Protein AF-A0A4S8HC43-F1 (afdb_monomer)

Structure (mmCIF, N/CA/C/O backbone):
data_AF-A0A4S8HC43-F1
#
_entry.id   AF-A0A4S8HC43-F1
#
loop_
_atom_site.group_PDB
_atom_site.id
_atom_site.type_symbol
_atom_site.label_atom_id
_atom_site.label_alt_id
_atom_site.label_comp_id
_atom_site.label_asym_id
_atom_site.label_entity_id
_atom_site.label_seq_id
_atom_site.pdbx_PDB_ins_code
_atom_site.Cartn_x
_atom_site.Cartn_y
_atom_site.Cartn_z
_atom_site.occupancy
_atom_site.B_iso_or_equiv
_atom_site.auth_seq_id
_atom_site.auth_comp_id
_atom_site.auth_asym_id
_atom_site.auth_atom_id
_atom_site.pdbx_PDB_model_num
ATOM 1 N N . MET A 1 1 ? -8.502 -4.931 -5.809 1.00 50.06 1 MET A N 1
ATOM 2 C CA . MET A 1 1 ? -7.492 -5.707 -6.563 1.00 50.06 1 MET A CA 1
ATOM 3 C C . MET A 1 1 ? -6.288 -4.807 -6.796 1.00 50.06 1 MET A C 1
ATOM 5 O O . MET A 1 1 ? -6.470 -3.595 -6.820 1.00 50.06 1 MET A O 1
ATOM 9 N N . ILE A 1 2 ? -5.084 -5.366 -6.878 1.00 66.44 2 ILE A N 1
ATOM 10 C CA . ILE A 1 2 ? -3.825 -4.612 -6.932 1.00 66.44 2 ILE A CA 1
ATOM 11 C C . ILE A 1 2 ? -3.174 -4.852 -8.289 1.00 66.44 2 ILE A C 1
ATOM 13 O O . ILE A 1 2 ? -3.135 -5.989 -8.767 1.00 66.44 2 ILE A O 1
ATOM 17 N N . ALA A 1 3 ? -2.712 -3.781 -8.928 1.00 79.75 3 ALA A N 1
ATOM 18 C CA . ALA A 1 3 ? -2.091 -3.859 -10.240 1.00 79.75 3 ALA A CA 1
ATOM 19 C C . ALA A 1 3 ? -0.681 -4.447 -10.106 1.00 79.75 3 ALA A C 1
ATOM 21 O O . ALA A 1 3 ? 0.130 -3.936 -9.339 1.00 79.75 3 ALA A O 1
ATOM 22 N N . LYS A 1 4 ? -0.396 -5.533 -10.832 1.00 88.00 4 LYS A N 1
ATOM 23 C CA . LYS A 1 4 ? 0.910 -6.205 -10.817 1.00 88.00 4 LYS A CA 1
ATOM 24 C C . LYS A 1 4 ? 1.702 -5.867 -12.067 1.00 88.00 4 LYS A C 1
ATOM 26 O O . LYS A 1 4 ? 1.165 -5.868 -13.174 1.00 88.00 4 LYS A O 1
ATOM 31 N N . PHE A 1 5 ? 2.989 -5.634 -11.869 1.00 91.31 5 PHE A N 1
ATOM 32 C CA . PHE A 1 5 ? 3.931 -5.172 -12.872 1.00 91.31 5 PHE A CA 1
ATOM 33 C C . PHE A 1 5 ? 5.218 -5.985 -12.773 1.00 91.31 5 PHE A C 1
ATOM 35 O O . PHE A 1 5 ? 5.829 -6.051 -11.712 1.00 91.31 5 PHE A O 1
ATOM 42 N N . GLN A 1 6 ? 5.645 -6.604 -13.869 1.00 95.00 6 GLN A N 1
ATOM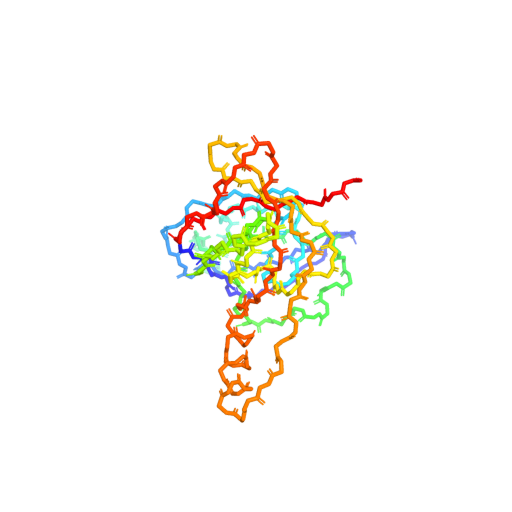 43 C CA . GLN A 1 6 ? 6.930 -7.293 -13.951 1.00 95.00 6 GLN A CA 1
ATOM 44 C C . GLN A 1 6 ? 7.974 -6.368 -14.565 1.00 95.00 6 GLN A C 1
ATOM 46 O O . GLN A 1 6 ? 7.768 -5.870 -15.666 1.00 95.00 6 GLN A O 1
ATOM 51 N N . VAL A 1 7 ? 9.101 -6.153 -13.891 1.00 95.38 7 VAL A N 1
ATOM 52 C CA . VAL A 1 7 ? 10.204 -5.333 -14.411 1.00 95.38 7 VAL A CA 1
ATOM 53 C C . VAL A 1 7 ? 10.825 -6.008 -15.634 1.00 95.38 7 VAL A C 1
ATOM 55 O O . VAL A 1 7 ? 11.338 -7.118 -15.526 1.00 95.38 7 VAL A O 1
ATOM 58 N N . GLU A 1 8 ? 10.830 -5.329 -16.780 1.00 93.94 8 GLU A N 1
ATOM 59 C CA . GLU A 1 8 ? 11.565 -5.772 -17.972 1.00 93.94 8 GLU A CA 1
ATOM 60 C C . GLU A 1 8 ? 12.942 -5.110 -18.047 1.00 93.94 8 GLU A C 1
ATOM 62 O O . GLU A 1 8 ? 13.934 -5.783 -18.319 1.00 93.94 8 GLU A O 1
ATOM 67 N N . PHE A 1 9 ? 13.031 -3.805 -17.773 1.00 91.56 9 PHE A N 1
ATOM 68 C CA . PHE A 1 9 ? 14.313 -3.106 -17.741 1.00 91.56 9 PHE A CA 1
ATOM 69 C C . PHE A 1 9 ? 14.255 -1.789 -16.964 1.00 91.56 9 PHE A C 1
ATOM 71 O O . PHE A 1 9 ? 13.189 -1.234 -16.703 1.00 91.56 9 PHE A O 1
ATOM 78 N N . VAL A 1 10 ? 15.436 -1.278 -16.618 1.00 93.31 10 VAL A N 1
ATOM 79 C CA . VAL A 1 10 ? 15.624 0.030 -15.986 1.00 93.31 10 VAL A CA 1
ATOM 80 C C . VAL A 1 10 ? 16.480 0.886 -16.913 1.00 93.31 10 VAL A C 1
ATOM 82 O O . VAL A 1 10 ? 17.517 0.442 -17.401 1.00 93.31 10 VAL A O 1
ATOM 85 N N . HIS A 1 11 ? 16.047 2.115 -17.168 1.00 92.62 11 HIS A N 1
ATOM 86 C CA . HIS A 1 11 ? 16.759 3.093 -17.980 1.00 92.62 11 HIS A CA 1
ATOM 87 C C . HIS A 1 11 ? 17.000 4.362 -17.167 1.00 92.62 11 HIS A C 1
ATOM 89 O O . HIS A 1 11 ? 16.191 4.739 -16.329 1.00 92.62 11 HIS A O 1
ATOM 95 N N . THR A 1 12 ? 18.124 5.038 -17.389 1.00 92.31 12 THR A N 1
ATOM 96 C CA . THR A 1 12 ? 18.420 6.315 -16.729 1.00 92.31 12 THR A CA 1
ATOM 97 C C . THR A 1 12 ? 18.608 7.387 -17.787 1.00 92.31 12 THR A C 1
ATOM 99 O O . THR A 1 12 ? 19.515 7.296 -18.612 1.00 92.31 12 THR A O 1
ATOM 102 N N . THR A 1 13 ? 17.782 8.429 -17.743 1.00 87.88 13 THR A N 1
ATOM 103 C CA . THR A 1 13 ? 17.917 9.601 -18.609 1.00 87.88 13 THR A CA 1
ATOM 104 C C . THR A 1 13 ? 18.326 10.803 -17.768 1.00 87.88 13 THR A C 1
ATOM 106 O O . THR A 1 13 ? 17.532 11.354 -17.008 1.00 87.88 13 THR A O 1
ATOM 109 N N . LYS A 1 14 ? 19.573 11.264 -17.929 1.00 86.12 14 LYS A N 1
ATOM 110 C CA . LYS A 1 14 ? 20.151 12.396 -17.180 1.00 86.12 14 LYS A CA 1
ATOM 111 C C . LYS A 1 14 ? 20.052 12.204 -15.657 1.00 86.12 14 LYS A C 1
ATOM 113 O O . LYS A 1 14 ? 20.930 11.591 -15.066 1.00 86.12 14 LYS A O 1
ATOM 118 N N . LYS A 1 15 ? 19.010 12.768 -15.039 1.00 87.81 15 LYS A N 1
ATOM 119 C CA . LYS A 1 15 ? 18.754 12.770 -13.591 1.00 87.81 15 LYS A CA 1
ATOM 120 C C . LYS A 1 15 ? 17.519 11.952 -13.204 1.00 87.81 15 LYS A C 1
ATOM 122 O O . LYS A 1 15 ? 17.120 11.988 -12.048 1.00 87.81 15 LYS A O 1
ATOM 127 N N . GLU A 1 16 ? 16.889 11.268 -14.153 1.00 90.62 16 GLU A N 1
ATOM 128 C CA . GLU A 1 16 ? 15.693 10.467 -13.907 1.00 90.62 16 GLU A CA 1
ATOM 129 C C . GLU A 1 16 ? 15.973 8.992 -14.158 1.00 90.62 16 GLU A C 1
ATOM 131 O O . GLU A 1 16 ? 16.683 8.633 -15.100 1.00 90.62 16 GLU A O 1
ATOM 136 N N . VAL A 1 17 ? 15.393 8.147 -13.310 1.00 94.56 17 VAL A N 1
ATOM 137 C CA . VAL A 1 17 ? 15.400 6.696 -13.469 1.00 94.56 17 VAL A CA 1
ATOM 138 C C . VAL A 1 17 ? 13.997 6.262 -13.863 1.00 94.56 17 VAL A C 1
ATOM 140 O O . VAL A 1 17 ? 13.025 6.565 -13.167 1.00 94.56 17 VAL A O 1
ATOM 143 N N . HIS A 1 18 ? 13.908 5.547 -14.977 1.00 94.38 18 HIS A N 1
ATOM 144 C CA . HIS A 1 18 ? 12.684 4.990 -15.528 1.00 94.38 18 HIS A CA 1
ATOM 145 C C . HIS A 1 18 ? 12.709 3.469 -15.414 1.00 94.38 18 HIS A C 1
ATOM 147 O O . HIS A 1 18 ? 13.676 2.819 -15.810 1.00 94.38 18 HIS A O 1
ATOM 153 N N . VAL A 1 19 ? 11.635 2.897 -14.888 1.00 94.69 19 VAL A N 1
ATOM 154 C CA . VAL A 1 19 ? 11.446 1.456 -14.738 1.00 94.69 19 VAL A CA 1
ATOM 155 C C . VAL A 1 19 ? 10.360 1.036 -15.708 1.00 94.69 19 VAL A C 1
ATOM 157 O O . VAL A 1 19 ? 9.225 1.507 -15.630 1.00 94.69 19 VAL A O 1
ATOM 160 N N . PHE A 1 20 ? 10.718 0.168 -16.641 1.00 93.38 20 PHE A N 1
ATOM 161 C CA . PHE A 1 20 ? 9.801 -0.353 -17.635 1.00 93.38 20 PHE A CA 1
ATOM 162 C C . PHE A 1 20 ? 9.270 -1.688 -17.160 1.00 93.38 20 PHE A C 1
ATOM 164 O O . PHE A 1 20 ? 10.036 -2.609 -16.859 1.00 93.38 20 PHE A O 1
ATOM 171 N N . CYS A 1 21 ? 7.950 -1.781 -17.092 1.00 93.00 21 CYS A N 1
ATOM 172 C CA . CYS A 1 21 ? 7.280 -2.934 -16.541 1.00 93.00 21 CYS A CA 1
ATOM 173 C C . CYS A 1 21 ? 6.190 -3.448 -17.461 1.00 93.00 21 CYS A C 1
ATOM 175 O O . CYS A 1 21 ? 5.323 -2.695 -17.905 1.00 93.00 21 CYS A O 1
ATOM 177 N N . LYS A 1 22 ? 6.175 -4.761 -17.653 1.00 91.56 22 LYS A N 1
ATOM 178 C CA . LYS A 1 22 ? 5.050 -5.468 -18.237 1.00 91.56 22 LYS A CA 1
ATOM 179 C C . LYS A 1 22 ? 3.901 -5.535 -17.241 1.00 91.56 22 LYS A C 1
ATOM 181 O O . LYS A 1 22 ? 4.060 -6.012 -16.119 1.00 91.56 22 LYS A O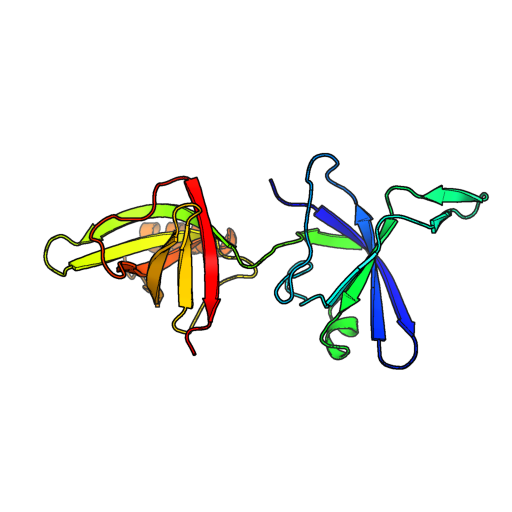 1
ATOM 186 N N . TYR A 1 23 ? 2.739 -5.073 -17.659 1.00 87.00 23 TYR A N 1
ATOM 187 C CA . TYR A 1 23 ? 1.500 -5.141 -16.911 1.00 87.00 23 TYR A CA 1
ATOM 188 C C . TYR A 1 23 ? 0.962 -6.577 -16.904 1.00 87.00 23 TYR A C 1
ATOM 190 O O . TYR A 1 23 ? 0.853 -7.204 -17.957 1.00 87.00 23 TYR A O 1
ATOM 198 N N . LEU A 1 24 ? 0.657 -7.112 -15.717 1.00 87.31 24 LEU A N 1
ATOM 199 C CA . LEU A 1 24 ? 0.227 -8.507 -15.542 1.00 87.31 24 LEU A CA 1
ATOM 200 C C . LEU A 1 24 ? -1.262 -8.668 -15.195 1.00 87.31 24 LEU A C 1
ATOM 202 O O . LEU A 1 24 ? -1.813 -9.740 -15.425 1.00 87.31 24 LEU A O 1
ATOM 206 N N . THR A 1 25 ? -1.915 -7.646 -14.636 1.00 76.94 25 THR A N 1
ATOM 207 C CA . THR A 1 25 ? -3.316 -7.729 -14.176 1.00 76.94 25 THR A CA 1
ATOM 208 C C . THR A 1 25 ? -4.181 -6.793 -15.007 1.00 76.94 25 THR A C 1
ATOM 210 O O . THR A 1 25 ? -4.013 -5.606 -14.850 1.00 76.94 25 THR A O 1
ATOM 213 N N . THR A 1 26 ? -5.115 -7.255 -15.838 1.00 57.88 26 THR A N 1
ATOM 214 C CA . THR A 1 26 ? -5.767 -6.417 -16.873 1.00 57.88 26 THR A CA 1
ATOM 215 C C . THR A 1 26 ? -6.887 -5.469 -16.413 1.00 57.88 26 THR A C 1
ATOM 217 O O . THR A 1 26 ? -7.226 -4.559 -17.162 1.00 57.88 26 THR A O 1
ATOM 220 N N . ASP A 1 27 ? -7.437 -5.622 -15.202 1.00 52.50 27 ASP A N 1
ATOM 221 C CA . ASP A 1 27 ? -8.745 -5.031 -14.844 1.00 52.50 27 ASP A CA 1
ATOM 222 C C . ASP A 1 27 ? -8.707 -4.006 -13.696 1.00 52.50 27 ASP A C 1
ATOM 224 O O . ASP A 1 27 ? -9.516 -4.062 -12.765 1.00 52.50 27 ASP A O 1
ATOM 228 N N . ILE A 1 28 ? -7.756 -3.065 -13.700 1.00 56.28 28 ILE A N 1
ATOM 229 C CA . ILE A 1 28 ? -7.702 -2.026 -12.655 1.00 56.28 28 ILE A CA 1
ATOM 230 C C . ILE A 1 28 ? -7.360 -0.662 -13.252 1.00 56.28 28 ILE A C 1
ATOM 232 O O . ILE A 1 28 ? -6.240 -0.440 -13.704 1.00 56.28 28 ILE A O 1
ATOM 236 N N . ASN A 1 29 ? -8.296 0.286 -13.153 1.00 56.16 29 ASN A N 1
ATOM 237 C CA . ASN A 1 29 ? -7.997 1.706 -13.329 1.00 56.16 29 ASN A CA 1
ATOM 238 C C . ASN A 1 29 ? -7.149 2.181 -12.142 1.00 56.16 29 ASN A C 1
ATOM 240 O O . ASN A 1 29 ? -7.634 2.219 -11.011 1.00 56.16 29 ASN A O 1
ATOM 244 N N . TYR A 1 30 ? -5.890 2.532 -12.392 1.00 64.94 30 TYR A N 1
ATOM 245 C CA . TYR A 1 30 ? -4.999 3.127 -11.398 1.00 64.94 30 TYR A CA 1
ATOM 246 C C . TYR A 1 30 ? -4.748 4.604 -11.714 1.00 64.94 30 TYR A C 1
ATOM 248 O O . TYR A 1 30 ? -4.627 5.008 -12.871 1.00 64.94 30 TYR A O 1
ATOM 256 N N . HIS A 1 31 ? -4.654 5.410 -10.662 1.00 66.56 31 HIS A N 1
ATOM 257 C CA . HIS A 1 31 ? -4.236 6.803 -10.726 1.00 66.56 31 HIS A CA 1
ATOM 258 C C . HIS A 1 31 ? -2.945 6.936 -9.919 1.00 66.56 31 HIS A C 1
ATOM 260 O O . HIS A 1 31 ? -2.889 6.454 -8.792 1.00 66.56 31 HIS A O 1
ATOM 266 N N . ILE A 1 32 ? -1.908 7.543 -10.504 1.00 73.56 32 ILE A N 1
ATOM 267 C CA . ILE A 1 32 ? -0.682 7.861 -9.766 1.00 73.56 32 ILE A CA 1
ATOM 268 C C . ILE A 1 32 ? -0.909 9.170 -9.025 1.00 73.56 32 ILE A C 1
ATOM 270 O O . ILE A 1 32 ? -1.176 10.196 -9.651 1.00 73.56 32 ILE A O 1
ATOM 274 N N . SER A 1 33 ? -0.792 9.121 -7.705 1.00 72.06 33 SER A N 1
ATOM 275 C CA . SER A 1 33 ? -0.733 10.297 -6.851 1.00 72.06 33 SER A CA 1
ATOM 276 C C . SER A 1 33 ? 0.723 10.658 -6.557 1.00 72.06 33 SER A C 1
ATOM 278 O O . SER A 1 33 ? 1.659 9.940 -6.921 1.00 72.06 33 SER A O 1
ATOM 280 N N . GLU A 1 34 ? 0.929 11.770 -5.854 1.00 72.12 34 GLU A N 1
ATOM 281 C CA . GLU A 1 34 ? 2.253 12.091 -5.338 1.00 72.12 34 GLU A CA 1
ATOM 282 C C . GLU A 1 34 ? 2.799 11.005 -4.410 1.00 72.12 34 GLU A C 1
ATOM 284 O O . GLU A 1 34 ? 4.000 10.966 -4.238 1.00 72.12 34 GLU A O 1
ATOM 289 N N . ASN A 1 35 ? 2.004 10.084 -3.873 1.00 73.50 35 ASN A N 1
ATOM 290 C CA . ASN A 1 35 ? 2.467 9.073 -2.926 1.00 73.50 35 ASN A CA 1
ATOM 291 C C . ASN A 1 35 ? 2.242 7.639 -3.422 1.00 73.50 35 ASN A C 1
ATOM 293 O O . ASN A 1 35 ? 2.040 6.718 -2.641 1.00 73.50 35 ASN A O 1
ATOM 297 N N . SER A 1 36 ? 2.275 7.421 -4.734 1.00 82.06 36 SER A N 1
ATOM 298 C CA . SER A 1 36 ? 2.218 6.061 -5.270 1.00 82.06 36 SER A CA 1
ATOM 299 C C . SER A 1 36 ? 3.577 5.359 -5.229 1.00 82.06 36 SER A C 1
ATOM 301 O O . SER A 1 36 ? 4.638 5.988 -5.326 1.00 82.06 36 SER A O 1
ATOM 303 N N . TYR A 1 37 ? 3.535 4.028 -5.147 1.00 85.75 37 TYR A N 1
ATOM 304 C CA . TYR A 1 37 ? 4.709 3.164 -5.039 1.00 85.75 37 TYR A CA 1
ATOM 305 C C . TYR A 1 37 ? 4.622 1.978 -5.998 1.00 85.75 37 TYR A C 1
ATOM 307 O O . TYR A 1 37 ? 3.606 1.288 -6.049 1.00 85.75 37 TYR A O 1
ATOM 315 N N . LEU A 1 38 ? 5.713 1.695 -6.710 1.00 88.38 38 LEU A N 1
ATOM 316 C CA . LEU A 1 38 ? 5.924 0.431 -7.410 1.00 88.38 38 LEU A CA 1
ATOM 317 C C . LEU A 1 38 ? 6.646 -0.525 -6.452 1.00 88.38 38 LEU A C 1
ATOM 319 O O . LEU A 1 38 ? 7.859 -0.444 -6.277 1.00 88.38 38 LEU A O 1
ATOM 323 N N . GLY A 1 39 ? 5.905 -1.411 -5.795 1.00 85.56 39 GLY A N 1
ATOM 324 C CA . GLY A 1 39 ? 6.415 -2.204 -4.681 1.00 85.56 39 GLY A CA 1
ATOM 325 C C . GLY A 1 39 ? 6.725 -1.294 -3.497 1.00 85.56 39 GLY A C 1
ATOM 326 O O . GLY A 1 39 ? 5.830 -0.661 -2.949 1.00 85.56 39 GLY A O 1
ATOM 327 N N . GLU A 1 40 ? 7.997 -1.215 -3.123 1.00 82.12 40 GLU A N 1
ATOM 328 C CA . GLU A 1 40 ? 8.499 -0.289 -2.101 1.00 82.12 40 GLU A CA 1
ATOM 329 C C . GLU A 1 40 ? 9.058 1.017 -2.691 1.00 82.12 40 GLU A C 1
ATOM 331 O O . GLU A 1 40 ? 9.425 1.927 -1.949 1.00 82.12 40 GLU A O 1
ATOM 336 N N . PHE A 1 41 ? 9.129 1.133 -4.023 1.00 88.62 41 PHE A N 1
ATOM 337 C CA . PHE A 1 41 ? 9.816 2.237 -4.688 1.00 88.62 41 PHE A CA 1
ATOM 338 C C . PHE A 1 41 ? 8.854 3.394 -4.971 1.00 88.62 41 PHE A C 1
ATOM 340 O O . PHE A 1 41 ? 7.916 3.221 -5.754 1.00 88.62 41 PHE A O 1
ATOM 347 N N . PRO A 1 42 ? 9.067 4.585 -4.387 1.00 87.31 42 PRO A N 1
ATOM 348 C CA . PRO A 1 42 ? 8.198 5.729 -4.626 1.00 87.31 42 PRO A CA 1
ATOM 349 C C . PRO A 1 42 ? 8.304 6.193 -6.081 1.00 87.31 42 PRO A C 1
ATOM 351 O O . PRO A 1 42 ? 9.404 6.435 -6.592 1.00 87.31 42 PRO A O 1
ATOM 354 N N . VAL A 1 43 ? 7.159 6.380 -6.737 1.00 89.75 43 VAL A N 1
ATOM 355 C CA . VAL A 1 43 ? 7.082 6.815 -8.138 1.00 89.75 43 VAL A CA 1
ATOM 356 C C . VAL A 1 43 ? 6.544 8.240 -8.253 1.00 89.75 43 VAL A C 1
ATOM 358 O O . VAL A 1 43 ? 5.767 8.708 -7.426 1.00 89.75 43 VAL A O 1
ATOM 361 N N . ARG A 1 44 ? 7.013 8.968 -9.268 1.00 88.56 44 ARG A N 1
ATOM 362 C CA . ARG A 1 44 ? 6.601 10.348 -9.561 1.00 88.56 44 ARG A CA 1
ATOM 363 C C . ARG A 1 44 ? 5.418 10.390 -10.520 1.00 88.56 44 ARG A C 1
ATOM 365 O O . ARG A 1 44 ? 4.511 11.192 -10.348 1.00 88.56 44 ARG A O 1
ATOM 372 N N . TRP A 1 45 ? 5.472 9.570 -11.560 1.00 87.88 45 TRP A N 1
ATOM 373 C CA . TRP A 1 45 ? 4.440 9.461 -12.580 1.00 87.88 45 TRP A CA 1
ATOM 374 C C . TRP A 1 45 ? 4.581 8.125 -13.307 1.00 87.88 45 TRP A C 1
ATOM 376 O O . TRP A 1 45 ? 5.601 7.435 -13.205 1.00 87.88 45 TRP A O 1
ATOM 386 N N . LEU A 1 46 ? 3.544 7.787 -14.063 1.00 87.25 46 LEU A N 1
ATOM 387 C CA . LEU A 1 46 ? 3.483 6.624 -14.930 1.00 87.25 46 LEU A CA 1
ATOM 388 C C . LEU A 1 46 ? 3.077 7.069 -16.329 1.00 87.25 46 LEU A C 1
ATOM 390 O O . LEU A 1 46 ? 2.115 7.822 -16.487 1.00 87.25 46 LEU A O 1
ATOM 394 N N . HIS A 1 47 ? 3.771 6.558 -17.338 1.00 85.69 47 HIS A N 1
ATOM 395 C CA . HIS A 1 47 ? 3.318 6.641 -18.714 1.00 85.69 47 HIS A CA 1
ATOM 396 C C . HIS A 1 47 ? 2.607 5.346 -19.117 1.00 85.69 47 HIS A C 1
ATOM 398 O O . HIS A 1 47 ? 3.147 4.255 -18.895 1.00 85.69 47 HIS A O 1
ATOM 404 N N . PRO A 1 48 ? 1.397 5.458 -19.701 1.00 76.94 48 PRO A N 1
ATOM 405 C CA . PRO A 1 48 ? 0.649 4.299 -20.151 1.00 76.94 48 PRO A CA 1
ATOM 406 C C . PRO A 1 48 ? 1.399 3.570 -21.271 1.00 76.94 48 PRO A C 1
ATOM 408 O O . PRO A 1 48 ? 2.263 4.167 -21.923 1.00 76.94 48 PRO A O 1
ATOM 411 N N . PRO A 1 49 ? 1.038 2.305 -21.534 1.00 72.75 49 PRO A N 1
ATOM 412 C CA . PRO A 1 49 ? 1.787 1.470 -22.448 1.00 72.75 49 PRO A CA 1
ATOM 413 C C . PRO A 1 49 ? 1.925 2.020 -23.858 1.00 72.75 49 PRO A C 1
ATOM 415 O O . PRO A 1 49 ? 0.929 2.186 -24.566 1.00 72.75 49 PRO A O 1
ATOM 418 N N . ARG A 1 50 ? 3.168 2.303 -24.262 1.00 69.31 50 ARG A N 1
ATOM 419 C CA . ARG A 1 50 ? 3.532 2.747 -25.614 1.00 69.31 50 ARG A CA 1
ATOM 420 C C . ARG A 1 50 ? 4.970 2.346 -25.930 1.00 69.31 50 ARG A C 1
ATOM 422 O O . ARG A 1 50 ? 5.894 3.135 -25.758 1.00 69.31 50 ARG A O 1
ATOM 429 N N . ALA A 1 51 ? 5.153 1.124 -26.405 1.00 80.31 51 ALA A N 1
ATOM 430 C CA . ALA A 1 51 ? 6.419 0.663 -26.964 1.00 80.31 51 ALA A CA 1
ATOM 431 C C . ALA A 1 51 ? 6.167 -0.259 -28.160 1.00 80.31 51 ALA A C 1
ATOM 433 O O . ALA A 1 51 ? 5.025 -0.634 -28.425 1.00 80.31 51 ALA A O 1
ATOM 434 N N . THR A 1 52 ? 7.225 -0.624 -28.875 1.00 85.25 52 THR A N 1
ATOM 435 C CA . THR A 1 52 ? 7.198 -1.689 -29.882 1.00 85.25 52 THR A CA 1
ATOM 436 C C . THR A 1 52 ? 8.109 -2.829 -29.449 1.00 85.25 52 THR A C 1
ATOM 438 O O . THR A 1 52 ? 9.115 -2.596 -28.777 1.00 85.25 52 THR A O 1
ATOM 441 N N . ASP A 1 53 ? 7.768 -4.063 -29.811 1.00 84.44 53 ASP A N 1
ATOM 442 C CA . ASP A 1 53 ? 8.684 -5.193 -29.682 1.00 84.44 53 ASP A CA 1
ATOM 443 C C . ASP A 1 53 ? 9.764 -5.172 -30.781 1.00 84.44 53 ASP A C 1
ATOM 445 O O . ASP A 1 53 ? 9.834 -4.262 -31.612 1.00 84.44 53 ASP A O 1
ATOM 449 N N . LYS A 1 54 ? 10.633 -6.186 -30.766 1.00 84.75 54 LYS A N 1
ATOM 450 C CA . LYS A 1 54 ? 11.722 -6.363 -31.739 1.00 84.75 54 LYS A CA 1
ATOM 451 C C . LYS A 1 54 ? 11.241 -6.549 -33.187 1.00 84.75 54 LYS A C 1
ATOM 453 O O . LYS A 1 54 ? 12.024 -6.328 -34.103 1.00 84.75 54 LYS A O 1
ATOM 458 N N . ASP A 1 55 ? 9.987 -6.951 -33.372 1.00 91.56 55 ASP A N 1
ATOM 459 C CA . ASP A 1 55 ? 9.363 -7.224 -34.667 1.00 91.56 55 ASP A CA 1
ATOM 460 C C . ASP A 1 55 ? 8.497 -6.030 -35.131 1.00 91.56 55 ASP A C 1
ATOM 462 O O . ASP A 1 55 ? 7.897 -6.064 -36.203 1.00 91.56 55 ASP A O 1
ATOM 466 N N . GLY A 1 56 ? 8.457 -4.945 -34.343 1.00 86.81 56 GLY A N 1
ATOM 467 C CA . GLY A 1 56 ? 7.712 -3.721 -34.635 1.00 86.81 56 GLY A CA 1
ATOM 468 C C . GLY A 1 56 ? 6.254 -3.736 -34.170 1.00 86.81 56 GLY A C 1
ATOM 469 O O . GLY A 1 56 ? 5.534 -2.769 -34.425 1.00 86.81 56 GLY A O 1
ATOM 470 N N . ASN A 1 57 ? 5.799 -4.780 -33.469 1.00 89.50 57 ASN A N 1
ATOM 471 C CA . ASN A 1 57 ? 4.428 -4.838 -32.963 1.00 89.50 57 ASN A CA 1
ATOM 472 C C . ASN A 1 57 ? 4.266 -3.956 -31.727 1.00 89.50 57 ASN A C 1
ATOM 474 O O . ASN A 1 57 ? 5.147 -3.888 -30.871 1.00 89.50 57 ASN A O 1
ATOM 478 N N . LEU A 1 58 ? 3.106 -3.314 -31.598 1.00 86.12 58 LEU A N 1
ATOM 479 C CA . LEU A 1 58 ? 2.795 -2.461 -30.455 1.00 86.12 58 LEU A CA 1
ATOM 480 C C . LEU A 1 58 ? 2.661 -3.280 -29.161 1.00 86.12 58 LEU A C 1
ATOM 482 O O . LEU A 1 58 ? 1.885 -4.230 -29.072 1.00 86.12 58 LEU A O 1
ATOM 486 N N . ARG A 1 59 ? 3.391 -2.854 -28.130 1.00 86.38 59 ARG A N 1
ATOM 487 C CA . ARG A 1 59 ? 3.350 -3.365 -26.757 1.00 86.38 59 ARG A CA 1
ATOM 488 C C . ARG A 1 59 ? 2.410 -2.496 -25.924 1.00 86.38 59 ARG A C 1
ATOM 490 O O . ARG A 1 59 ? 2.820 -1.492 -25.338 1.00 86.38 59 ARG A O 1
ATOM 497 N N . TYR A 1 60 ? 1.140 -2.892 -25.878 1.00 83.75 60 TYR A N 1
ATOM 498 C CA . TYR A 1 60 ? 0.105 -2.259 -25.043 1.00 83.75 60 TYR A CA 1
ATOM 499 C C . TYR A 1 60 ? 0.136 -2.707 -23.577 1.00 83.75 60 TYR A C 1
ATOM 501 O O . TYR A 1 60 ? -0.694 -2.286 -22.780 1.00 83.75 60 TYR A O 1
ATOM 509 N N . ASP A 1 61 ? 1.088 -3.556 -23.217 1.00 86.19 61 ASP A N 1
ATOM 510 C CA . ASP A 1 61 ? 1.307 -4.082 -21.875 1.00 86.19 61 ASP A CA 1
ATOM 511 C C . ASP A 1 61 ? 2.506 -3.426 -21.171 1.00 86.19 61 ASP A C 1
ATOM 513 O O . ASP A 1 61 ? 2.652 -3.586 -19.966 1.00 86.19 61 ASP A O 1
ATOM 517 N N . LEU A 1 62 ? 3.370 -2.687 -21.874 1.00 89.50 62 LEU A N 1
ATOM 518 C CA . LEU A 1 62 ? 4.607 -2.149 -21.300 1.00 89.50 62 LEU A CA 1
ATOM 519 C C . LEU A 1 62 ? 4.452 -0.721 -20.760 1.00 89.50 62 LEU A C 1
ATOM 521 O O . LEU A 1 62 ? 4.554 0.246 -21.508 1.00 89.50 62 LEU A O 1
ATOM 525 N N . CYS A 1 63 ? 4.280 -0.583 -19.452 1.00 89.31 63 CYS A N 1
ATOM 526 C CA . CYS A 1 63 ? 4.248 0.693 -18.738 1.00 89.31 63 CYS A CA 1
ATOM 527 C C . CYS A 1 63 ? 5.652 1.236 -18.419 1.00 89.31 63 CYS A C 1
ATOM 529 O O . CYS A 1 63 ? 6.591 0.464 -18.231 1.00 89.31 63 CYS A O 1
ATOM 531 N N . MET A 1 64 ? 5.775 2.558 -18.259 1.00 91.31 64 MET A N 1
ATOM 532 C CA . MET A 1 64 ? 7.004 3.213 -17.785 1.00 91.31 64 MET A CA 1
ATOM 533 C C . MET A 1 64 ? 6.742 4.026 -16.513 1.00 91.31 64 MET A C 1
ATOM 535 O O . MET A 1 64 ? 5.955 4.969 -16.536 1.00 91.31 64 MET A O 1
ATOM 539 N N . PHE A 1 65 ? 7.442 3.705 -15.426 1.00 92.25 65 PHE A N 1
ATOM 540 C CA . PHE A 1 65 ? 7.391 4.420 -14.148 1.00 92.25 65 PHE A CA 1
ATOM 541 C C . PHE A 1 65 ? 8.630 5.292 -13.962 1.00 92.25 65 PHE A C 1
ATOM 543 O O . PHE A 1 65 ? 9.743 4.810 -14.151 1.00 92.25 65 PHE A O 1
ATOM 550 N N . ALA A 1 66 ? 8.469 6.540 -13.526 1.00 93.12 66 ALA A N 1
ATOM 551 C CA . ALA A 1 66 ? 9.597 7.356 -13.076 1.00 93.12 66 ALA A CA 1
ATOM 552 C C . ALA A 1 66 ? 9.768 7.255 -11.561 1.00 93.12 66 ALA A C 1
ATOM 554 O O . ALA A 1 66 ? 8.827 7.540 -10.820 1.00 93.12 66 ALA A O 1
ATOM 555 N N . LEU A 1 67 ? 10.964 6.897 -11.093 1.00 93.19 67 LEU A N 1
ATOM 556 C CA . LEU A 1 67 ? 11.266 6.865 -9.661 1.00 93.19 67 LEU A CA 1
ATOM 557 C C . LEU A 1 67 ? 11.415 8.280 -9.102 1.00 93.19 67 LEU A C 1
ATOM 559 O O . LEU A 1 67 ? 11.951 9.177 -9.759 1.00 93.19 67 LEU A O 1
ATOM 563 N N . LYS A 1 68 ? 10.992 8.478 -7.851 1.00 91.25 68 LYS A N 1
ATOM 564 C CA . LYS A 1 68 ? 11.315 9.706 -7.114 1.00 91.25 68 LYS A CA 1
ATOM 565 C C . LYS A 1 68 ? 12.772 9.740 -6.668 1.00 91.25 68 LYS A C 1
ATOM 567 O O . LYS A 1 68 ? 13.389 10.802 -6.714 1.00 91.25 68 LYS A O 1
ATOM 572 N N . ASN A 1 69 ? 13.288 8.598 -6.221 1.00 89.50 69 ASN A N 1
ATOM 573 C CA . ASN A 1 69 ? 14.646 8.449 -5.727 1.00 89.50 69 ASN A CA 1
ATOM 574 C C . ASN A 1 69 ? 15.494 7.685 -6.751 1.00 89.50 69 ASN A C 1
ATOM 576 O O . ASN A 1 69 ? 15.182 6.556 -7.122 1.00 89.50 69 ASN A O 1
ATOM 580 N N . VAL A 1 70 ? 16.568 8.318 -7.216 1.00 91.38 70 VAL A N 1
ATOM 581 C CA . VAL A 1 70 ? 17.448 7.763 -8.254 1.00 91.38 70 VAL A CA 1
ATOM 582 C C . VAL A 1 70 ? 18.306 6.606 -7.744 1.00 91.38 70 VAL A C 1
ATOM 584 O O . VAL A 1 70 ? 18.668 5.728 -8.527 1.00 91.38 70 VAL A O 1
ATOM 587 N N . ASP A 1 71 ? 18.589 6.571 -6.442 1.00 90.56 71 ASP A N 1
ATOM 588 C CA . ASP A 1 71 ? 19.462 5.564 -5.832 1.00 90.56 71 ASP A CA 1
ATOM 589 C C . ASP A 1 71 ? 18.773 4.197 -5.706 1.00 90.56 71 ASP A C 1
ATOM 591 O O . ASP A 1 71 ? 19.433 3.165 -5.584 1.00 90.56 71 ASP A O 1
ATOM 595 N N . ASP A 1 72 ? 17.441 4.159 -5.805 1.00 89.75 72 ASP A N 1
ATOM 596 C CA . ASP A 1 72 ? 16.672 2.914 -5.747 1.00 89.75 72 ASP A CA 1
ATOM 597 C C . ASP A 1 72 ? 16.861 2.035 -6.994 1.00 89.75 72 ASP A C 1
ATOM 599 O O . ASP A 1 72 ? 16.535 0.849 -6.960 1.00 89.75 72 ASP A O 1
ATOM 603 N N . LYS A 1 73 ? 17.462 2.564 -8.072 1.00 91.81 73 LYS A N 1
ATOM 604 C CA . LYS A 1 73 ? 17.713 1.814 -9.314 1.00 91.81 73 LYS A CA 1
ATOM 605 C C . LYS A 1 73 ? 18.493 0.512 -9.088 1.00 91.81 73 LYS A C 1
ATOM 607 O O . LYS A 1 73 ? 18.212 -0.479 -9.749 1.00 91.81 73 LYS A O 1
ATOM 612 N N . GLU A 1 74 ? 19.436 0.507 -8.143 1.00 90.81 74 GLU A N 1
ATOM 613 C CA . GLU A 1 74 ? 20.306 -0.645 -7.853 1.00 90.81 74 GLU A CA 1
ATOM 614 C C . GLU A 1 74 ? 19.564 -1.762 -7.098 1.00 90.81 74 GLU A C 1
ATOM 616 O O . GLU A 1 74 ? 20.002 -2.912 -7.066 1.00 90.81 74 GLU A O 1
ATOM 621 N N . LYS A 1 75 ? 18.422 -1.435 -6.479 1.00 91.50 75 LYS A N 1
ATOM 622 C CA . LYS A 1 75 ? 17.587 -2.381 -5.724 1.00 91.50 75 LYS A CA 1
ATOM 623 C C . LYS A 1 75 ? 16.582 -3.100 -6.626 1.00 91.50 75 LYS A C 1
ATOM 625 O O . LYS A 1 75 ? 16.100 -4.180 -6.282 1.00 91.50 75 LYS A O 1
ATOM 630 N N . ILE A 1 76 ? 16.279 -2.518 -7.785 1.00 92.25 76 ILE A N 1
ATOM 631 C CA . ILE A 1 76 ? 15.289 -3.027 -8.731 1.00 92.25 76 ILE A CA 1
ATOM 632 C C . ILE A 1 76 ? 15.935 -4.079 -9.626 1.00 92.25 76 ILE A C 1
ATOM 634 O O . ILE A 1 76 ? 16.878 -3.803 -10.365 1.00 92.25 76 ILE A O 1
ATOM 638 N N . LYS A 1 77 ? 15.396 -5.299 -9.592 1.00 93.44 77 LYS A N 1
ATOM 639 C CA . LYS A 1 77 ? 15.892 -6.412 -10.405 1.00 93.44 77 LYS A CA 1
ATOM 640 C C . LYS A 1 77 ? 14.941 -6.707 -11.552 1.00 93.44 77 LYS A C 1
ATOM 642 O O . LYS A 1 77 ? 13.726 -6.757 -11.373 1.00 93.44 77 LYS A O 1
ATOM 647 N N . VAL A 1 78 ? 15.515 -6.951 -12.726 1.00 94.31 78 VAL A N 1
ATOM 648 C CA . VAL A 1 78 ? 14.775 -7.448 -13.890 1.00 94.31 78 VAL A CA 1
ATOM 649 C C . VAL A 1 78 ? 14.064 -8.753 -13.524 1.00 94.31 78 VAL A C 1
ATOM 651 O O . VAL A 1 78 ? 14.600 -9.574 -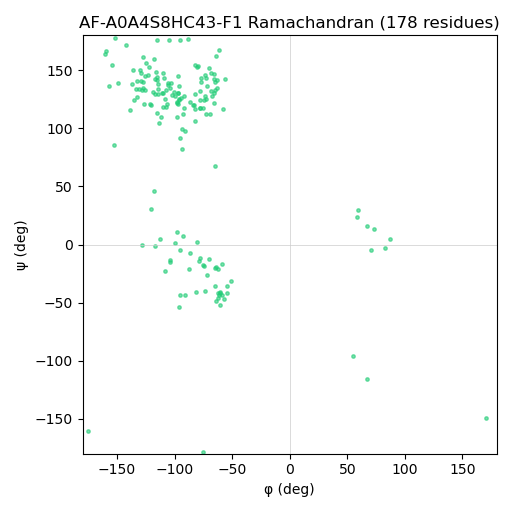12.781 1.00 94.31 78 VAL A O 1
ATOM 654 N N . ASN A 1 79 ? 12.857 -8.931 -14.053 1.00 94.12 79 ASN A N 1
ATOM 655 C CA . ASN A 1 79 ? 11.900 -10.000 -13.775 1.00 94.12 79 ASN A CA 1
ATOM 656 C C . ASN A 1 79 ? 11.217 -9.965 -12.401 1.00 94.12 79 ASN A C 1
ATOM 658 O O . ASN A 1 79 ? 10.302 -10.766 -12.198 1.00 94.12 79 ASN A O 1
ATOM 662 N N . ASN A 1 80 ? 11.579 -9.053 -11.488 1.00 93.81 80 ASN A N 1
ATOM 663 C CA . ASN A 1 80 ? 10.822 -8.894 -10.247 1.00 93.81 80 ASN A CA 1
ATOM 664 C C . ASN A 1 80 ? 9.392 -8.446 -10.546 1.00 93.81 80 ASN A C 1
ATOM 666 O O . ASN A 1 80 ? 9.155 -7.611 -11.422 1.00 93.81 80 ASN A O 1
ATOM 670 N N . ILE A 1 81 ? 8.448 -8.985 -9.778 1.00 92.69 81 ILE A N 1
ATOM 671 C CA . ILE A 1 81 ? 7.057 -8.551 -9.803 1.00 92.69 81 ILE A CA 1
ATOM 672 C C . ILE A 1 81 ? 6.856 -7.578 -8.650 1.00 92.69 81 ILE A C 1
ATOM 674 O O . ILE A 1 81 ? 7.078 -7.916 -7.489 1.00 92.69 81 ILE A O 1
ATOM 678 N N . HIS A 1 82 ? 6.413 -6.378 -8.992 1.00 90.25 82 HIS A N 1
ATOM 679 C CA . HIS A 1 82 ? 6.021 -5.350 -8.053 1.00 90.25 82 HIS A CA 1
ATOM 680 C C . HIS A 1 82 ? 4.537 -5.062 -8.201 1.00 90.25 82 HIS A C 1
ATOM 682 O O . HIS A 1 82 ? 3.953 -5.111 -9.284 1.00 90.25 82 HIS A O 1
ATOM 688 N N . GLU A 1 83 ? 3.921 -4.776 -7.075 1.00 86.44 83 GLU A N 1
ATOM 689 C CA . GLU A 1 83 ? 2.541 -4.350 -7.001 1.00 86.44 83 GLU A CA 1
ATOM 690 C C . GLU A 1 83 ? 2.509 -2.820 -6.948 1.00 86.44 83 GLU A C 1
ATOM 692 O O . GLU A 1 83 ? 3.334 -2.208 -6.277 1.00 86.44 83 GLU A O 1
ATOM 697 N N . LEU A 1 84 ? 1.612 -2.194 -7.706 1.00 82.12 84 LEU A N 1
ATOM 698 C CA . LEU A 1 84 ? 1.399 -0.754 -7.646 1.00 82.12 84 LEU A CA 1
ATOM 699 C C . LEU A 1 84 ? 0.397 -0.456 -6.539 1.00 82.12 84 LEU A C 1
ATOM 701 O O . LEU A 1 84 ? -0.744 -0.931 -6.573 1.00 82.12 84 LEU A O 1
ATOM 705 N N . TRP A 1 85 ? 0.829 0.367 -5.599 1.00 73.69 85 TRP A N 1
ATOM 706 C CA . TRP A 1 85 ? 0.024 0.810 -4.475 1.00 73.69 85 TRP A CA 1
ATOM 707 C C . TRP A 1 85 ? -0.060 2.326 -4.469 1.00 73.69 85 TRP A C 1
ATOM 709 O O . TRP A 1 85 ? 0.837 3.020 -4.949 1.00 73.69 85 TRP A O 1
ATOM 719 N N . ASP A 1 86 ? -1.148 2.822 -3.907 1.00 69.69 86 ASP A N 1
ATOM 720 C CA . ASP A 1 86 ? -1.320 4.230 -3.575 1.00 69.69 86 ASP A CA 1
ATOM 721 C C . ASP A 1 86 ? -1.435 4.341 -2.049 1.00 69.69 86 ASP A C 1
ATOM 723 O O . ASP A 1 86 ? -1.464 3.311 -1.368 1.00 69.69 86 ASP A O 1
ATOM 727 N N . ASP A 1 87 ? -1.508 5.560 -1.524 1.00 76.06 87 ASP A N 1
ATOM 728 C CA . ASP A 1 87 ? -1.632 5.863 -0.093 1.00 76.06 87 ASP A CA 1
ATOM 729 C C . ASP A 1 87 ? -2.960 5.367 0.500 1.00 76.06 87 ASP A C 1
ATOM 731 O O . ASP A 1 87 ? -3.828 6.143 0.903 1.00 76.06 87 ASP A O 1
ATOM 735 N N . TYR A 1 88 ? -3.139 4.055 0.583 1.00 83.06 88 TYR A N 1
ATOM 736 C CA . TYR A 1 88 ? -4.298 3.440 1.196 1.00 83.06 88 TYR A CA 1
ATOM 737 C C . TYR A 1 88 ? -3.910 2.269 2.080 1.00 83.06 88 TYR A C 1
ATOM 739 O O . TYR A 1 88 ? -2.966 1.525 1.816 1.00 83.06 88 TYR A O 1
ATOM 747 N N . VAL A 1 89 ? -4.736 2.066 3.096 1.00 88.00 89 VAL A N 1
ATOM 748 C CA . VAL A 1 89 ? -4.757 0.851 3.901 1.00 88.00 89 VAL A CA 1
ATOM 749 C C . VAL A 1 89 ? -6.101 0.160 3.733 1.00 88.00 89 VAL A C 1
ATOM 751 O O . VAL A 1 89 ? -7.141 0.818 3.645 1.00 88.00 89 VAL A O 1
ATOM 754 N N . ASP A 1 90 ? -6.085 -1.169 3.703 1.00 90.81 90 ASP A N 1
ATOM 755 C CA . ASP A 1 90 ? -7.311 -1.966 3.720 1.00 90.81 90 ASP A CA 1
ATOM 756 C C . ASP A 1 90 ? -7.598 -2.413 5.164 1.00 90.81 90 ASP A C 1
ATOM 758 O O . ASP A 1 90 ? -6.723 -2.934 5.863 1.00 90.81 90 ASP A O 1
ATOM 762 N N . VAL A 1 91 ? -8.827 -2.202 5.631 1.00 95.19 91 VAL A N 1
ATOM 763 C CA . VAL A 1 91 ? -9.247 -2.548 6.994 1.00 95.19 91 VAL A CA 1
ATOM 764 C C . VAL A 1 91 ? -9.617 -4.027 7.043 1.00 95.19 91 VAL A C 1
ATOM 766 O O . VAL A 1 91 ? -10.670 -4.435 6.559 1.00 95.19 91 VAL A O 1
ATOM 769 N N . ILE A 1 92 ? -8.763 -4.843 7.654 1.00 96.56 92 ILE A N 1
ATOM 770 C CA . ILE A 1 92 ? -8.976 -6.290 7.801 1.00 96.56 92 ILE A CA 1
ATOM 771 C C . ILE A 1 92 ? -9.910 -6.590 8.972 1.00 96.56 92 ILE A C 1
ATOM 773 O O . ILE A 1 92 ? -10.792 -7.439 8.875 1.00 96.56 92 ILE A O 1
ATOM 777 N N . ALA A 1 93 ? -9.736 -5.876 10.081 1.00 96.00 93 ALA A N 1
ATOM 778 C CA . ALA A 1 93 ? -10.610 -5.959 11.243 1.00 96.00 93 ALA A CA 1
ATOM 779 C C . ALA A 1 93 ? -10.555 -4.654 12.042 1.00 96.00 93 ALA A C 1
ATOM 781 O O . ALA A 1 93 ? -9.552 -3.941 12.010 1.00 96.00 93 ALA A O 1
ATOM 782 N N . SER A 1 94 ? -11.612 -4.351 12.794 1.00 95.62 94 SER A N 1
ATOM 783 C CA . SER A 1 94 ? -11.651 -3.179 13.672 1.00 95.62 94 SER A CA 1
ATOM 784 C C . SER A 1 94 ? -12.521 -3.420 14.905 1.00 95.62 94 SER A C 1
ATOM 786 O O . SER A 1 94 ? -13.613 -3.993 14.809 1.00 95.62 94 SER A O 1
ATOM 788 N N . PHE A 1 95 ? -12.049 -2.954 16.061 1.00 93.19 95 PHE A N 1
ATOM 789 C CA . PHE A 1 95 ? -12.651 -3.184 17.374 1.00 93.19 95 PHE A CA 1
ATOM 790 C C . PHE A 1 95 ? -12.667 -1.902 18.206 1.00 93.19 95 PHE A C 1
ATOM 792 O O . PHE A 1 95 ? -11.674 -1.173 18.260 1.00 93.19 95 PHE A O 1
ATOM 799 N N . ASN A 1 96 ? -13.777 -1.663 18.903 1.00 90.25 96 ASN A N 1
ATOM 800 C CA . ASN A 1 96 ? -13.878 -0.589 19.884 1.00 90.25 96 ASN A CA 1
ATOM 801 C C . ASN A 1 96 ? -13.291 -1.042 21.219 1.00 90.25 96 ASN A C 1
ATOM 803 O O . ASN A 1 96 ? -13.691 -2.069 21.765 1.00 90.25 96 ASN A O 1
ATOM 807 N N . LEU A 1 97 ? -12.398 -0.232 21.784 1.00 84.31 97 LEU A N 1
ATOM 808 C CA . LEU A 1 97 ? -12.006 -0.339 23.184 1.00 84.31 97 LEU A CA 1
ATOM 809 C C . LEU A 1 97 ? -12.893 0.616 23.983 1.00 84.31 97 LEU A C 1
ATOM 811 O O . LEU A 1 97 ? -12.513 1.752 24.270 1.00 84.31 97 LEU A O 1
ATOM 815 N N . VAL A 1 98 ? -14.102 0.142 24.294 1.00 65.56 98 VAL A N 1
ATOM 816 C CA . VAL A 1 98 ? -15.213 0.923 24.874 1.00 65.56 98 VAL A CA 1
ATOM 817 C C . VAL A 1 98 ? -14.799 1.716 26.122 1.00 65.56 98 VAL A C 1
ATOM 819 O O . VAL A 1 98 ? -15.287 2.817 26.341 1.00 65.56 98 VAL A O 1
ATOM 822 N N . SER A 1 99 ? -13.847 1.216 26.911 1.00 68.25 99 SER A N 1
ATOM 823 C CA . SER A 1 99 ? -13.381 1.874 28.137 1.00 68.25 99 SER A CA 1
ATOM 824 C C . SER A 1 99 ? -12.415 3.049 27.930 1.00 68.25 99 SER A C 1
ATOM 826 O O . SER A 1 99 ? -12.135 3.760 28.890 1.00 68.25 99 SER A O 1
ATOM 828 N N . LEU A 1 100 ? -11.874 3.259 26.723 1.00 66.00 100 LEU A N 1
ATOM 829 C CA . LEU A 1 100 ? -10.762 4.196 26.493 1.00 66.00 100 LEU A CA 1
ATOM 830 C C . LEU A 1 100 ? -11.002 5.214 25.369 1.00 66.00 100 LEU A C 1
ATOM 832 O O . LEU A 1 100 ? -10.095 5.997 25.082 1.00 66.00 100 LEU A O 1
ATOM 836 N N . GLY A 1 101 ? -12.158 5.185 24.694 1.00 70.88 101 GLY A N 1
ATOM 837 C CA . GLY A 1 101 ? -12.412 6.029 23.512 1.00 70.88 101 GLY A CA 1
ATOM 838 C C . GLY A 1 101 ? -11.401 5.793 22.378 1.00 70.88 101 GLY A C 1
ATOM 839 O O . GLY A 1 101 ? -11.134 6.674 21.563 1.00 70.88 101 GLY A O 1
ATOM 840 N N . LYS A 1 102 ? -10.781 4.610 22.371 1.00 78.94 102 LYS A N 1
ATOM 841 C CA . LYS A 1 102 ? -9.745 4.185 21.430 1.00 78.94 102 LYS A CA 1
ATOM 842 C C . LYS A 1 102 ? -10.240 2.983 20.644 1.00 78.94 102 LYS A C 1
ATOM 844 O O . LYS A 1 102 ? -11.138 2.262 21.077 1.00 78.94 102 LYS A O 1
ATOM 849 N N . MET A 1 103 ? -9.619 2.743 19.502 1.00 92.56 103 MET A N 1
ATOM 850 C CA . MET A 1 103 ? -9.958 1.631 18.628 1.00 92.56 103 MET A CA 1
ATOM 851 C C . MET A 1 103 ? -8.701 0.867 18.253 1.00 92.56 103 MET A C 1
ATOM 853 O O . MET A 1 103 ? -7.610 1.428 18.175 1.00 92.56 103 MET A O 1
ATOM 857 N N . ILE A 1 104 ? -8.868 -0.423 18.008 1.00 93.69 104 ILE A N 1
ATOM 858 C CA . ILE A 1 104 ? -7.840 -1.256 17.399 1.00 93.69 104 ILE A CA 1
ATOM 859 C C . ILE A 1 104 ? -8.283 -1.552 15.977 1.00 93.69 104 ILE A C 1
ATOM 861 O O . ILE A 1 104 ? -9.427 -1.953 15.769 1.00 93.69 104 ILE A O 1
ATOM 865 N N . ALA A 1 105 ? -7.380 -1.399 15.017 1.00 95.69 105 ALA A N 1
ATOM 866 C CA . ALA A 1 105 ? -7.591 -1.859 13.655 1.00 95.69 105 ALA A CA 1
ATOM 867 C C . ALA A 1 105 ? -6.435 -2.745 13.195 1.00 95.69 105 ALA A C 1
ATOM 869 O O . ALA A 1 105 ? -5.271 -2.462 13.474 1.00 95.69 105 ALA A O 1
ATOM 870 N N . PHE A 1 106 ? -6.779 -3.811 12.484 1.00 95.81 106 PHE A N 1
ATOM 871 C CA . PHE A 1 106 ? -5.853 -4.614 11.702 1.00 95.81 106 PHE A CA 1
ATOM 872 C C . PHE A 1 106 ? -5.883 -4.044 10.298 1.00 95.81 106 PHE A C 1
ATOM 874 O O . PHE A 1 106 ? -6.917 -4.089 9.628 1.00 95.81 106 PHE A O 1
ATOM 881 N N . LEU A 1 107 ? -4.773 -3.449 9.894 1.00 94.38 107 LEU A N 1
ATOM 882 C CA . LEU A 1 107 ? -4.653 -2.739 8.635 1.00 94.38 107 LEU A CA 1
ATOM 883 C C . LEU A 1 107 ? -3.673 -3.493 7.758 1.00 94.38 107 LEU A C 1
ATOM 885 O O . LEU A 1 107 ? -2.563 -3.804 8.191 1.00 94.38 107 LEU A O 1
ATOM 889 N N . LYS A 1 108 ? -4.087 -3.771 6.526 1.00 91.25 108 LYS A N 1
ATOM 890 C CA . LYS A 1 108 ? -3.164 -4.194 5.487 1.00 91.25 108 LYS A CA 1
ATOM 891 C C . LYS A 1 108 ? -2.517 -2.951 4.898 1.00 91.25 108 LYS A C 1
ATOM 893 O O . LYS A 1 108 ? -3.215 -2.091 4.359 1.00 91.25 108 LYS A O 1
ATOM 898 N N . CYS A 1 109 ? -1.208 -2.841 5.066 1.00 85.69 109 CYS A N 1
ATOM 899 C CA . CYS A 1 109 ? -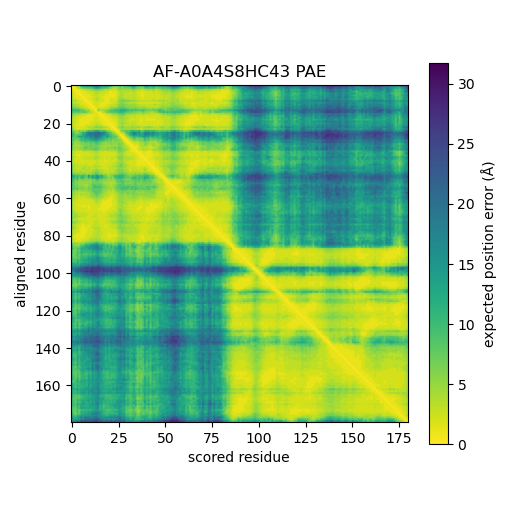0.452 -1.629 4.789 1.00 85.69 109 CYS A CA 1
ATOM 900 C C . CYS A 1 109 ? 0.512 -1.840 3.627 1.00 85.69 109 CYS A C 1
ATOM 902 O O . CYS A 1 109 ? 1.197 -2.855 3.555 1.00 85.69 109 CYS A O 1
ATOM 904 N N . TYR A 1 110 ? 0.606 -0.855 2.742 1.00 77.44 110 TYR A N 1
ATOM 905 C CA . TYR A 1 110 ? 1.494 -0.904 1.590 1.00 77.44 110 TYR A CA 1
ATOM 90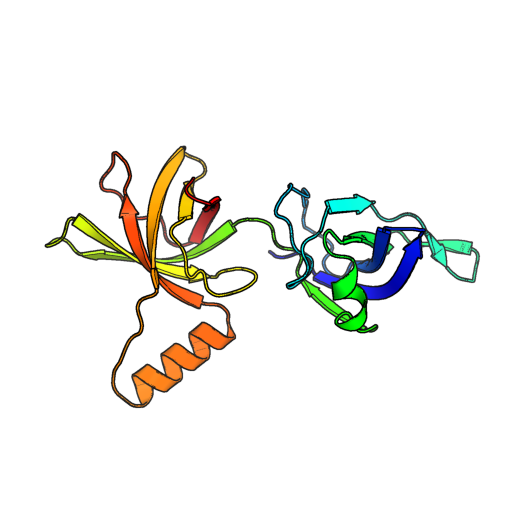6 C C . TYR A 1 110 ? 2.366 0.359 1.598 1.00 77.44 110 TYR A C 1
ATOM 908 O O . TYR A 1 110 ? 1.812 1.456 1.627 1.00 77.44 110 TYR A O 1
ATOM 916 N N . PRO A 1 111 ? 3.710 0.248 1.653 1.00 66.00 111 PRO A N 1
ATOM 917 C CA . PRO A 1 111 ? 4.527 -0.950 1.415 1.00 66.00 111 PRO A CA 1
ATOM 918 C C . PRO A 1 111 ? 4.740 -1.854 2.643 1.00 66.00 111 PRO A C 1
ATOM 920 O O . PRO A 1 111 ? 5.311 -2.934 2.510 1.00 66.00 111 PRO A O 1
AT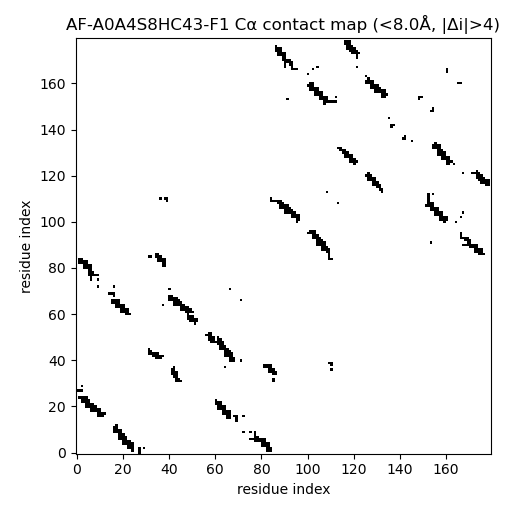OM 923 N N . GLY A 1 112 ? 4.307 -1.427 3.830 1.00 76.12 112 GLY A N 1
ATOM 924 C CA . GLY A 1 112 ? 4.530 -2.158 5.071 1.00 76.12 112 GLY A CA 1
ATOM 925 C C . GLY A 1 112 ? 4.135 -1.337 6.293 1.00 76.12 112 GLY A C 1
ATOM 926 O O . GLY A 1 112 ? 3.227 -0.512 6.240 1.00 76.12 112 GLY A O 1
ATOM 927 N N . LYS A 1 113 ? 4.813 -1.571 7.412 1.00 84.94 113 LYS A N 1
ATOM 928 C CA . LYS A 1 113 ? 4.496 -0.973 8.711 1.00 84.94 113 LYS A CA 1
ATOM 929 C C . LYS A 1 113 ? 4.686 0.556 8.738 1.00 84.94 113 LYS A C 1
ATOM 931 O O . LYS A 1 113 ? 5.688 1.065 8.248 1.00 84.94 113 LYS A O 1
ATOM 936 N N . TYR A 1 114 ? 3.770 1.269 9.394 1.00 84.62 114 TYR A N 1
ATOM 937 C CA . TYR A 1 114 ? 3.849 2.706 9.667 1.00 84.62 114 TYR A CA 1
ATOM 938 C C . TYR A 1 114 ? 4.321 2.956 11.105 1.00 84.62 114 TYR A C 1
ATOM 940 O O . TYR A 1 114 ? 3.752 2.420 12.057 1.00 84.62 114 TYR A O 1
ATOM 948 N N . GLU A 1 115 ? 5.361 3.774 11.271 1.00 81.81 115 GLU A N 1
ATOM 949 C CA . GLU A 1 115 ? 5.971 4.047 12.586 1.00 81.81 115 GLU A CA 1
ATOM 950 C C . GLU A 1 115 ? 5.601 5.418 13.176 1.00 81.81 115 GLU A C 1
ATOM 952 O O . GLU A 1 115 ? 5.778 5.641 14.373 1.00 81.81 115 GLU A O 1
ATOM 957 N N . GLU A 1 116 ? 5.049 6.317 12.361 1.00 83.62 116 GLU A N 1
ATOM 958 C CA . GLU A 1 116 ? 4.661 7.684 12.743 1.00 83.62 116 GLU A CA 1
ATOM 959 C C . GLU A 1 116 ? 3.133 7.819 12.899 1.00 83.62 116 GLU A C 1
ATOM 961 O O . GLU A 1 116 ? 2.385 6.874 12.635 1.00 83.62 116 GLU A O 1
ATOM 966 N N . GLU A 1 117 ? 2.650 8.997 13.320 1.00 90.69 117 GLU A N 1
ATOM 967 C CA . GLU A 1 117 ? 1.212 9.294 13.294 1.00 90.69 117 GLU A CA 1
ATOM 968 C C . GLU A 1 117 ? 0.748 9.655 11.876 1.00 90.69 117 GLU A C 1
ATOM 970 O O . GLU A 1 117 ? 1.311 10.529 11.214 1.00 90.69 117 GLU A O 1
ATOM 975 N N . TYR A 1 118 ? -0.347 9.034 11.445 1.00 91.44 118 TYR A N 1
ATOM 976 C CA . TYR A 1 118 ? -0.994 9.313 10.164 1.00 91.44 118 TYR A CA 1
ATOM 977 C C . TYR A 1 118 ? -2.481 9.606 10.369 1.00 91.44 118 TYR A C 1
ATOM 979 O O . TYR A 1 118 ? -3.063 9.252 11.395 1.00 91.44 118 TYR A O 1
ATOM 987 N N . ILE A 1 119 ? -3.112 10.240 9.387 1.00 93.94 119 ILE A N 1
ATOM 988 C CA . ILE A 1 119 ? -4.567 10.367 9.296 1.00 93.94 119 ILE A CA 1
ATOM 989 C C . ILE A 1 119 ? -5.069 9.361 8.268 1.00 93.94 119 ILE A C 1
ATOM 991 O O . ILE A 1 119 ? -4.564 9.314 7.153 1.00 93.94 119 ILE A O 1
ATOM 995 N N . LEU A 1 120 ? -6.057 8.565 8.655 1.00 94.38 120 LEU A N 1
ATOM 996 C CA . LEU A 1 120 ? -6.803 7.657 7.795 1.00 94.38 120 LEU A CA 1
ATOM 997 C C . LEU A 1 120 ? -8.136 8.318 7.459 1.00 94.38 120 LEU A C 1
ATOM 999 O O . LEU A 1 120 ? -8.808 8.769 8.380 1.00 94.38 120 LEU A O 1
ATOM 1003 N N . GLU A 1 121 ? -8.536 8.357 6.193 1.00 94.56 121 GLU A N 1
ATOM 1004 C CA . GLU A 1 121 ? -9.796 8.961 5.744 1.00 94.56 121 GLU A CA 1
ATOM 1005 C C . GLU A 1 121 ? -10.594 7.987 4.877 1.00 94.56 121 GLU A C 1
ATOM 1007 O O . GLU A 1 121 ? -10.045 7.379 3.956 1.00 94.56 121 GLU A O 1
ATOM 1012 N N . ASP A 1 122 ? -11.892 7.852 5.143 1.00 93.75 122 ASP A N 1
ATOM 1013 C CA . ASP A 1 122 ? -12.793 7.086 4.280 1.00 93.75 122 ASP A CA 1
ATOM 1014 C C . ASP A 1 122 ? -13.408 7.939 3.152 1.00 93.75 122 ASP A C 1
ATOM 1016 O O . ASP A 1 122 ? -13.223 9.154 3.045 1.00 93.75 122 ASP A O 1
ATOM 1020 N N . SER A 1 123 ? -14.192 7.298 2.286 1.00 88.50 123 SER A N 1
ATOM 1021 C CA . SER A 1 123 ? -14.901 7.975 1.191 1.00 88.50 123 SER A CA 1
ATOM 1022 C C . SER A 1 123 ? -15.957 8.988 1.661 1.00 88.50 123 SER A C 1
ATOM 1024 O O . SER A 1 123 ? -16.323 9.879 0.895 1.00 88.50 123 SER A O 1
ATOM 1026 N N . SER A 1 124 ? -16.414 8.883 2.912 1.00 92.50 124 SER A N 1
ATOM 1027 C CA . SER A 1 124 ? -17.385 9.778 3.554 1.00 92.50 124 SER A CA 1
ATOM 1028 C C . SER A 1 124 ? -16.725 10.925 4.326 1.00 92.50 124 SER A C 1
ATOM 1030 O O . SER A 1 124 ? -17.427 11.679 4.999 1.00 92.50 124 SER A O 1
ATOM 1032 N N . LYS A 1 125 ? -15.396 11.082 4.226 1.00 93.25 125 LYS A N 1
ATOM 1033 C CA . LYS A 1 125 ? -14.596 12.089 4.944 1.00 93.25 125 LYS A CA 1
ATOM 1034 C C . LYS A 1 125 ? -14.516 11.892 6.459 1.00 93.25 125 LYS A C 1
ATOM 1036 O O . LYS A 1 125 ? -14.077 12.803 7.160 1.00 93.25 125 LYS A O 1
ATOM 1041 N N . LYS A 1 126 ? -14.873 10.713 6.976 1.00 96.00 126 LYS A N 1
ATOM 1042 C CA . LYS A 1 126 ? -14.579 10.352 8.369 1.00 96.00 126 LYS A CA 1
ATOM 1043 C C . LYS A 1 126 ? -13.095 10.068 8.508 1.00 96.00 126 LYS A C 1
ATOM 1045 O O . LYS A 1 126 ? -12.476 9.528 7.590 1.00 96.00 126 LYS A O 1
ATOM 1050 N N . GLN A 1 127 ? -12.530 10.454 9.648 1.00 96.38 127 GLN A N 1
ATOM 1051 C CA . GLN A 1 127 ? -11.091 10.433 9.858 1.00 96.38 127 GLN A CA 1
ATOM 1052 C C . GLN A 1 127 ? -10.705 9.727 11.154 1.00 96.38 127 GLN A C 1
ATOM 1054 O O . GLN A 1 127 ? -11.303 9.932 12.208 1.00 96.38 127 GLN A O 1
ATOM 1059 N N . TRP A 1 128 ? -9.623 8.956 11.096 1.00 95.19 128 TRP A N 1
ATOM 1060 C CA . TRP A 1 128 ? -8.995 8.347 12.261 1.00 95.19 128 TRP A CA 1
ATOM 1061 C C . TRP A 1 128 ? -7.524 8.725 12.311 1.00 95.19 128 TRP A C 1
ATOM 1063 O O . TRP A 1 128 ? -6.802 8.591 11.330 1.00 95.19 128 TRP A O 1
ATOM 1073 N N . THR A 1 129 ? -7.039 9.143 13.475 1.00 94.62 129 THR A N 1
ATOM 1074 C CA . THR A 1 129 ? -5.598 9.241 13.704 1.00 94.62 129 THR A CA 1
ATOM 1075 C C . THR A 1 129 ? -5.046 7.842 13.963 1.00 94.62 129 THR A C 1
ATOM 1077 O O . THR A 1 129 ? -5.406 7.213 14.959 1.00 94.62 129 THR A O 1
ATOM 1080 N N . LEU A 1 130 ? -4.150 7.369 13.101 1.00 93.44 130 LEU A N 1
ATOM 1081 C CA . LEU A 1 130 ? -3.294 6.214 13.346 1.00 93.44 130 LEU A CA 1
ATOM 1082 C C . LEU A 1 130 ? -2.225 6.623 14.360 1.00 93.44 130 LEU A C 1
ATOM 1084 O O . LEU A 1 130 ? -1.404 7.489 14.078 1.00 93.44 130 LEU A O 1
ATOM 1088 N N . LYS A 1 131 ? -2.285 6.060 15.570 1.00 90.00 131 LYS A N 1
ATOM 1089 C CA . LYS A 1 131 ? -1.472 6.505 16.711 1.00 90.00 131 LYS A CA 1
ATOM 1090 C C . LYS A 1 131 ? -0.204 5.697 16.889 1.00 90.00 131 LYS A C 1
ATOM 1092 O O . LYS A 1 131 ? 0.873 6.254 17.061 1.00 90.00 131 LYS A O 1
ATOM 1097 N N . LYS A 1 132 ? -0.352 4.378 16.974 1.00 87.94 132 LYS A N 1
ATOM 1098 C CA . LYS A 1 132 ? 0.758 3.508 17.351 1.00 87.94 132 LYS A CA 1
ATOM 1099 C C . LYS A 1 132 ? 0.531 2.102 16.838 1.00 87.94 132 LYS A C 1
ATOM 1101 O O . LYS A 1 132 ? -0.552 1.551 17.026 1.00 87.94 132 LYS A O 1
ATOM 1106 N N . TYR A 1 133 ? 1.575 1.501 16.287 1.00 88.69 133 TYR A N 1
ATOM 1107 C CA . TYR A 1 133 ? 1.631 0.058 16.110 1.00 88.69 133 TYR A CA 1
ATOM 1108 C C . TYR A 1 133 ? 1.596 -0.660 17.469 1.00 88.69 133 TYR A C 1
ATOM 11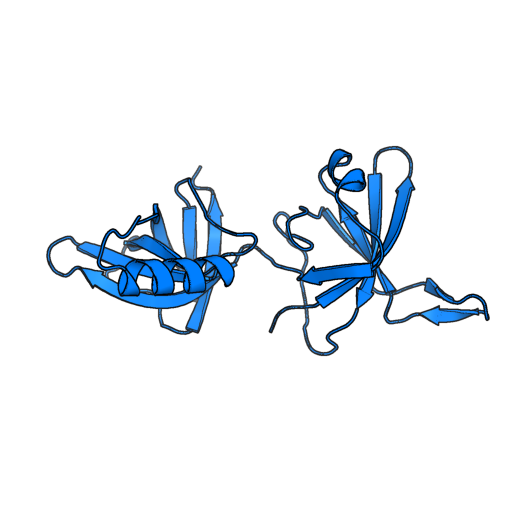10 O O . TYR A 1 133 ? 2.304 -0.298 18.416 1.00 88.69 133 TYR A O 1
ATOM 1118 N N . LEU A 1 134 ? 0.772 -1.696 17.561 1.00 86.25 134 LEU A N 1
ATOM 1119 C CA . LEU A 1 134 ? 0.650 -2.530 18.745 1.00 86.25 134 LEU A CA 1
ATOM 1120 C C . LEU A 1 134 ? 1.488 -3.791 18.555 1.00 86.25 134 LEU A C 1
ATOM 1122 O O . LEU A 1 134 ? 1.144 -4.665 17.769 1.00 86.25 134 LEU A O 1
ATOM 1126 N N . PHE A 1 135 ? 2.581 -3.884 19.311 1.00 77.62 135 PHE A N 1
ATOM 1127 C CA . PHE A 1 135 ? 3.329 -5.128 19.430 1.00 77.62 135 PHE A CA 1
ATOM 1128 C C . PHE A 1 135 ? 2.592 -6.058 20.396 1.00 77.62 135 PHE A C 1
ATOM 1130 O O . PHE A 1 135 ? 2.418 -5.714 21.569 1.00 77.62 135 PHE A O 1
ATOM 1137 N N . VAL A 1 136 ? 2.146 -7.214 19.907 1.00 76.62 136 VAL A N 1
ATOM 1138 C CA . VAL A 1 136 ? 1.419 -8.203 20.712 1.00 76.62 136 VAL A CA 1
ATOM 1139 C C . VAL A 1 136 ? 2.386 -9.272 21.204 1.00 76.62 136 VAL A C 1
ATOM 1141 O O . VAL A 1 136 ? 3.016 -9.966 20.410 1.00 76.62 136 VAL A O 1
ATOM 1144 N N . THR A 1 137 ? 2.483 -9.427 22.523 1.00 76.56 137 THR A N 1
ATOM 1145 C CA . THR A 1 137 ? 3.146 -10.568 23.164 1.00 76.56 137 THR A CA 1
ATOM 1146 C C . THR A 1 137 ? 2.105 -11.615 23.555 1.00 76.56 137 THR A C 1
ATOM 1148 O O . THR A 1 137 ? 0.980 -11.278 23.923 1.00 76.56 137 THR A O 1
ATOM 1151 N N . GLY A 1 138 ? 2.456 -12.898 23.467 1.00 84.94 138 GLY A N 1
ATOM 1152 C CA . GLY A 1 138 ? 1.510 -13.976 23.742 1.00 84.94 138 GLY A CA 1
ATOM 1153 C C . GLY A 1 138 ? 2.136 -15.365 23.696 1.00 84.94 138 GLY A C 1
ATOM 1154 O O . GLY A 1 138 ? 3.352 -15.517 23.808 1.00 84.94 138 GLY A O 1
ATOM 1155 N N . SER A 1 139 ? 1.280 -16.377 23.540 1.00 91.50 139 SER A N 1
ATOM 1156 C CA . SER A 1 139 ? 1.690 -17.769 23.331 1.00 91.50 139 SER A CA 1
ATOM 1157 C C . SER A 1 139 ? 2.504 -17.937 22.039 1.00 91.50 139 SER A C 1
ATOM 1159 O O . SER A 1 139 ? 2.496 -17.065 21.169 1.00 91.50 139 SER A O 1
ATOM 1161 N N . VAL A 1 140 ? 3.156 -19.093 21.874 1.00 90.19 140 VAL A N 1
ATOM 1162 C CA . VAL A 1 140 ? 3.821 -19.466 20.609 1.00 90.19 140 VAL A CA 1
ATOM 1163 C C . VAL A 1 140 ? 2.847 -19.387 19.427 1.00 90.19 140 VAL A C 1
ATOM 1165 O O . VAL A 1 140 ? 3.183 -18.818 18.397 1.00 90.19 140 VAL A O 1
ATOM 1168 N N . GLU A 1 141 ? 1.609 -19.847 19.608 1.00 91.50 141 GLU A N 1
ATOM 1169 C CA . GLU A 1 141 ? 0.550 -19.736 18.597 1.00 91.50 141 GLU A CA 1
ATOM 1170 C C . GLU A 1 141 ? 0.236 -18.273 18.242 1.00 91.50 141 GLU A C 1
ATOM 1172 O O . GLU A 1 141 ? 0.094 -17.924 17.071 1.00 91.50 141 GLU A O 1
ATOM 1177 N N . THR A 1 142 ? 0.188 -17.387 19.246 1.00 88.75 142 THR A N 1
ATOM 1178 C CA . THR A 1 142 ? 0.001 -15.944 19.017 1.00 88.75 142 THR A CA 1
ATOM 1179 C C . THR A 1 142 ? 1.150 -15.380 18.187 1.00 88.75 142 THR A C 1
ATOM 1181 O O . THR A 1 142 ? 0.922 -14.628 17.245 1.00 88.75 142 THR A O 1
ATOM 1184 N N . TYR A 1 143 ? 2.385 -15.771 18.506 1.00 87.31 143 TYR A N 1
ATOM 1185 C CA . TYR A 1 143 ? 3.574 -15.348 17.775 1.00 87.31 143 TYR A CA 1
ATOM 1186 C C . TYR A 1 143 ? 3.565 -15.817 16.314 1.00 87.31 143 TYR A C 1
ATOM 1188 O O . TYR A 1 143 ? 3.838 -15.020 15.418 1.00 87.31 143 TYR A O 1
ATOM 1196 N N . GLU A 1 144 ? 3.231 -17.084 16.058 1.00 90.62 144 GLU A N 1
ATOM 1197 C CA . GLU A 1 144 ? 3.137 -17.637 14.701 1.00 90.62 144 GLU A CA 1
ATOM 1198 C C . GLU A 1 144 ? 2.056 -16.936 13.878 1.00 90.62 144 GLU A C 1
ATOM 1200 O O . GLU A 1 144 ? 2.293 -16.585 12.719 1.00 90.62 144 GLU A O 1
ATOM 1205 N N . LYS A 1 145 ? 0.898 -16.661 14.492 1.00 90.12 145 LYS A N 1
ATOM 1206 C CA . LYS A 1 145 ? -0.175 -15.892 13.863 1.00 90.12 145 LYS A CA 1
ATOM 1207 C C . LYS A 1 145 ? 0.286 -14.481 13.495 1.00 90.12 145 LYS A C 1
ATOM 1209 O O . LYS A 1 145 ? 0.150 -14.103 12.334 1.00 90.12 145 LYS A O 1
ATOM 1214 N N . THR A 1 146 ? 0.871 -13.737 14.436 1.00 88.38 146 THR A N 1
ATOM 1215 C CA . THR A 1 146 ? 1.376 -12.380 14.175 1.00 88.38 146 THR A CA 1
ATOM 1216 C C . THR A 1 146 ? 2.431 -12.394 13.074 1.00 88.38 146 THR A C 1
ATOM 1218 O O . THR A 1 146 ? 2.370 -11.585 12.158 1.00 88.38 146 THR A O 1
ATOM 1221 N N . LYS A 1 147 ? 3.364 -13.356 13.090 1.00 88.31 147 LYS A N 1
ATOM 1222 C CA . LYS A 1 147 ? 4.366 -13.489 12.023 1.00 88.31 147 LYS A CA 1
ATOM 1223 C C . LYS A 1 147 ? 3.749 -13.736 10.654 1.00 88.31 147 LYS A C 1
ATOM 1225 O O . LYS A 1 147 ? 4.233 -13.188 9.665 1.00 88.31 147 LYS A O 1
ATOM 1230 N N . LYS A 1 148 ? 2.708 -14.566 10.586 1.00 90.88 148 LYS A N 1
ATOM 1231 C CA . LYS A 1 148 ? 1.986 -14.810 9.339 1.00 90.88 148 LYS A CA 1
ATOM 1232 C C . LYS A 1 148 ? 1.296 -13.534 8.851 1.00 90.88 148 LYS A C 1
ATOM 1234 O O . LYS A 1 148 ? 1.481 -13.166 7.697 1.00 90.88 148 LYS A O 1
ATOM 1239 N N . GLU A 1 149 ? 0.571 -12.839 9.725 1.00 91.19 149 GLU A N 1
ATOM 1240 C CA . GLU A 1 149 ? -0.091 -11.564 9.407 1.00 91.19 149 GLU A CA 1
ATOM 1241 C C . GLU A 1 149 ? 0.916 -10.513 8.911 1.00 91.19 149 GLU A C 1
ATOM 1243 O O . GLU A 1 149 ? 0.714 -9.923 7.851 1.00 91.19 149 GLU A O 1
ATOM 1248 N N . GLU A 1 150 ? 2.050 -10.348 9.595 1.00 88.94 150 GLU A N 1
ATOM 1249 C CA . GLU A 1 150 ? 3.098 -9.405 9.192 1.00 88.94 150 GLU A CA 1
ATOM 1250 C C . GLU A 1 150 ? 3.745 -9.780 7.853 1.00 88.94 150 GLU A C 1
ATOM 1252 O O . GLU A 1 150 ? 4.039 -8.893 7.053 1.00 88.94 150 GLU A O 1
ATOM 1257 N N . SER A 1 151 ? 3.910 -11.076 7.555 1.00 83.62 151 SER A N 1
ATOM 1258 C CA . SER A 1 151 ? 4.390 -11.530 6.238 1.00 83.62 151 SER A CA 1
ATOM 1259 C C . SER A 1 151 ? 3.416 -11.213 5.095 1.00 83.62 151 SER A C 1
ATOM 1261 O O . SER A 1 151 ? 3.817 -11.145 3.935 1.00 83.62 151 SER A O 1
ATOM 1263 N N . GLU A 1 152 ? 2.145 -10.979 5.426 1.00 84.00 152 GLU A N 1
ATOM 1264 C CA . GLU A 1 152 ? 1.090 -10.541 4.511 1.00 84.00 152 GLU A CA 1
ATOM 1265 C C . GLU A 1 152 ? 0.854 -9.016 4.577 1.00 84.00 152 GLU A C 1
ATOM 1267 O O . GLU A 1 152 ? -0.119 -8.515 4.002 1.00 84.00 152 GLU A O 1
ATOM 1272 N N . ASN A 1 153 ? 1.746 -8.271 5.247 1.00 87.19 153 ASN A N 1
ATOM 1273 C CA . ASN A 1 153 ? 1.665 -6.831 5.512 1.00 87.19 153 ASN A CA 1
ATOM 1274 C C . ASN A 1 153 ? 0.426 -6.391 6.310 1.00 87.19 153 ASN A C 1
ATOM 1276 O O . ASN A 1 153 ? -0.069 -5.273 6.147 1.00 87.19 153 ASN A O 1
ATOM 1280 N N . ILE A 1 154 ? -0.092 -7.262 7.172 1.00 91.50 154 ILE A N 1
ATOM 1281 C CA . ILE A 1 154 ? -1.192 -6.954 8.081 1.00 91.50 154 ILE A CA 1
ATOM 1282 C C . ILE A 1 154 ? -0.601 -6.613 9.446 1.00 91.50 154 ILE A C 1
ATOM 1284 O O . ILE A 1 154 ? 0.093 -7.420 10.058 1.00 91.50 154 ILE A O 1
ATOM 1288 N N . PHE A 1 155 ? -0.896 -5.410 9.932 1.00 93.06 155 PHE A N 1
ATOM 1289 C CA . PHE A 1 155 ? -0.373 -4.909 11.197 1.00 93.06 155 PHE A CA 1
ATOM 1290 C C . PHE A 1 155 ? -1.496 -4.370 12.075 1.00 93.06 155 PHE A C 1
ATOM 1292 O O . PHE A 1 155 ? -2.483 -3.802 11.599 1.00 93.06 155 PHE A O 1
A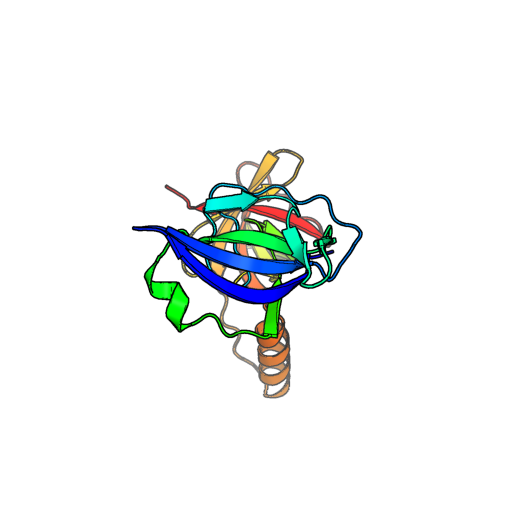TOM 1299 N N . GLN A 1 156 ? -1.322 -4.516 13.383 1.00 94.06 156 GLN A N 1
ATOM 1300 C CA . GLN A 1 156 ? -2.274 -4.033 14.368 1.00 94.06 156 GLN A CA 1
ATOM 1301 C C . GLN A 1 156 ? -1.909 -2.618 14.825 1.00 94.06 156 GLN A C 1
ATOM 1303 O O . GLN A 1 156 ? -0.792 -2.364 15.280 1.00 94.06 156 GLN A O 1
ATOM 1308 N N . TYR A 1 157 ? -2.873 -1.702 14.770 1.00 94.44 157 TYR A N 1
ATOM 1309 C CA . TYR A 1 157 ? -2.708 -0.316 15.195 1.00 94.44 157 TYR A CA 1
ATOM 1310 C C . TYR A 1 157 ? -3.750 0.098 16.218 1.00 94.44 157 TYR A C 1
ATOM 1312 O O . TYR A 1 157 ? -4.920 -0.276 16.143 1.00 94.44 157 TYR A O 1
ATOM 1320 N N . LEU A 1 158 ? -3.312 0.952 17.136 1.00 93.44 158 LEU A N 1
ATOM 1321 C CA . LEU A 1 158 ? -4.187 1.829 17.885 1.00 93.44 158 LEU A CA 1
ATOM 1322 C C . LEU A 1 158 ? -4.580 3.002 16.985 1.00 93.44 158 LEU A C 1
ATOM 1324 O O . LEU A 1 158 ? -3.706 3.723 16.495 1.00 93.44 158 LEU A O 1
ATOM 1328 N N . ILE A 1 159 ? -5.879 3.214 16.812 1.00 94.19 159 ILE A N 1
ATOM 1329 C CA . ILE A 1 159 ? -6.432 4.353 16.085 1.00 94.19 159 ILE A CA 1
ATOM 1330 C C . ILE A 1 159 ? -7.422 5.116 16.971 1.00 94.19 159 ILE A C 1
ATOM 1332 O O . ILE A 1 159 ? -7.976 4.574 17.933 1.00 94.19 159 ILE A O 1
ATOM 1336 N N . GLN A 1 160 ? -7.632 6.389 16.659 1.00 93.31 160 GLN A N 1
ATOM 1337 C CA . GLN A 1 160 ? -8.542 7.269 17.386 1.00 93.31 160 GLN A CA 1
ATOM 1338 C C . GLN A 1 160 ? -9.425 8.026 16.392 1.00 93.31 160 GLN A C 1
ATOM 1340 O O . GLN A 1 160 ? -8.869 8.648 15.487 1.00 93.31 160 GLN A O 1
ATOM 1345 N N . PRO A 1 161 ? -10.759 7.998 16.530 1.00 93.31 161 PRO A N 1
ATOM 1346 C CA . PRO A 1 161 ? -11.635 8.727 15.622 1.00 93.31 161 PRO A CA 1
ATOM 1347 C C . PRO A 1 161 ? -11.515 10.246 15.832 1.00 93.31 161 PRO A C 1
ATOM 1349 O O . PRO A 1 161 ? -11.196 10.715 16.928 1.00 93.31 161 PRO A O 1
ATOM 1352 N N . VAL A 1 162 ? -11.760 11.019 14.775 1.00 92.94 162 VAL A N 1
ATOM 1353 C CA . VAL A 1 162 ? -11.655 12.484 14.765 1.00 92.94 162 VAL A CA 1
ATOM 1354 C C . VAL A 1 162 ? -13.047 13.074 14.558 1.00 92.94 162 VAL A C 1
ATOM 1356 O O . VAL A 1 162 ? -13.588 13.045 13.459 1.00 92.94 162 VAL A O 1
ATOM 1359 N N . GLY A 1 163 ? -13.643 13.611 15.625 1.00 90.50 163 GLY A N 1
ATOM 1360 C CA . GLY A 1 163 ? -14.969 14.240 15.555 1.00 90.50 163 GLY A CA 1
ATOM 1361 C C . GLY A 1 163 ? -16.147 13.265 15.406 1.00 90.50 163 GLY A C 1
ATOM 1362 O O . GLY A 1 163 ? -17.251 13.703 15.102 1.00 90.50 163 GLY A O 1
ATOM 1363 N N . HIS A 1 164 ? -15.933 11.964 15.623 1.00 91.00 164 HIS A N 1
ATOM 1364 C CA . HIS A 1 164 ? -16.973 10.928 15.661 1.00 91.00 164 HIS A CA 1
ATOM 1365 C C . HIS A 1 164 ? -16.557 9.764 16.580 1.00 91.00 164 HIS A C 1
ATOM 1367 O O . HIS A 1 164 ? -15.456 9.768 17.126 1.00 91.00 164 HIS A O 1
ATOM 1373 N N . GLU A 1 165 ? -17.423 8.759 16.748 1.00 89.75 165 GLU A N 1
ATOM 1374 C CA . GLU A 1 165 ? -17.173 7.579 17.607 1.00 89.75 165 GLU A CA 1
ATOM 1375 C C . GLU A 1 165 ? -17.130 6.254 16.831 1.00 89.75 165 GLU A C 1
ATOM 1377 O O . GLU A 1 165 ? -16.915 5.181 17.393 1.00 89.75 165 GLU A O 1
ATOM 1382 N N . GLU A 1 166 ? -17.340 6.311 15.520 1.00 91.81 166 GLU A N 1
ATOM 1383 C CA . GLU A 1 166 ? -17.405 5.124 14.673 1.00 91.81 166 GLU A CA 1
ATOM 1384 C C . GLU A 1 166 ? -16.018 4.542 14.380 1.00 91.81 166 GLU A C 1
ATOM 1386 O O . GLU A 1 166 ? -15.066 5.279 14.113 1.00 91.81 166 GLU A O 1
ATOM 1391 N N . LYS A 1 167 ? -15.912 3.210 14.396 1.00 93.81 167 LYS A N 1
ATOM 1392 C CA . LYS A 1 167 ? -14.739 2.475 13.901 1.00 93.81 167 LYS A CA 1
ATOM 1393 C C . LYS A 1 167 ? -14.787 2.375 12.376 1.00 93.81 167 LYS A C 1
ATOM 1395 O O . LYS A 1 167 ? -15.887 2.342 11.826 1.00 93.81 167 LYS A O 1
ATOM 1400 N N . PRO A 1 168 ? -13.643 2.250 11.690 1.00 95.38 168 PRO A N 1
ATOM 1401 C CA . PRO A 1 168 ? -13.669 2.033 10.254 1.00 95.38 168 PRO A CA 1
ATOM 1402 C C . PRO A 1 168 ? -14.299 0.672 9.937 1.00 95.38 168 PRO A C 1
ATOM 1404 O O . PRO A 1 168 ? -14.105 -0.303 10.675 1.00 95.38 168 PRO A O 1
ATOM 1407 N N . GLU A 1 169 ? -15.069 0.597 8.857 1.00 95.62 169 GLU A N 1
ATOM 1408 C CA . GLU A 1 169 ? -15.753 -0.632 8.453 1.00 95.62 169 GLU A CA 1
ATOM 1409 C C . GLU A 1 169 ? -14.764 -1.708 7.988 1.00 95.62 169 GLU A C 1
ATOM 1411 O O . GLU A 1 169 ? -13.714 -1.418 7.418 1.00 95.62 169 GLU A O 1
ATOM 1416 N N . ILE A 1 170 ? -15.099 -2.975 8.234 1.00 96.25 170 ILE A N 1
ATOM 1417 C CA . ILE A 1 170 ? -14.295 -4.101 7.746 1.00 96.25 170 ILE A CA 1
ATOM 1418 C C . ILE A 1 170 ? -14.416 -4.157 6.222 1.00 96.25 170 ILE A C 1
ATOM 1420 O O . ILE A 1 170 ? -15.518 -4.099 5.685 1.00 96.25 170 ILE A O 1
ATOM 1424 N N . GLY A 1 171 ? -13.284 -4.275 5.532 1.00 90.94 171 GLY A N 1
ATOM 1425 C CA . GLY A 1 171 ? -13.202 -4.205 4.075 1.00 90.94 171 GLY A CA 1
ATOM 1426 C C . GLY A 1 171 ? -13.163 -2.779 3.521 1.00 90.94 171 GLY A C 1
ATOM 1427 O O . GLY A 1 171 ? -13.004 -2.617 2.311 1.00 90.94 171 GLY A O 1
ATOM 1428 N N . ALA A 1 172 ? -13.266 -1.748 4.370 1.00 91.25 172 ALA A N 1
ATOM 1429 C CA . ALA A 1 172 ? -13.081 -0.374 3.930 1.00 91.25 172 ALA A CA 1
ATOM 1430 C C . ALA A 1 172 ? -11.635 -0.132 3.490 1.00 91.25 172 ALA A C 1
ATOM 1432 O O . ALA A 1 172 ? -10.681 -0.668 4.062 1.00 91.25 172 ALA A O 1
ATOM 1433 N N . ARG A 1 173 ? -11.491 0.738 2.494 1.00 89.94 173 ARG A N 1
ATOM 1434 C CA . ARG A 1 173 ? -10.209 1.247 2.024 1.00 89.94 173 ARG A CA 1
ATOM 1435 C C . ARG A 1 173 ? -10.071 2.696 2.466 1.00 89.94 173 ARG A C 1
ATOM 1437 O O . ARG A 1 173 ? -10.887 3.529 2.075 1.00 89.94 173 ARG A O 1
ATOM 1444 N N . LEU A 1 174 ? -9.061 2.980 3.282 1.00 91.25 174 LEU A N 1
ATOM 1445 C CA . LEU A 1 174 ? -8.852 4.296 3.884 1.00 91.25 174 LEU A CA 1
ATOM 1446 C C . LEU A 1 174 ? -7.629 4.955 3.275 1.00 91.25 174 LEU A C 1
ATOM 1448 O O . LEU A 1 174 ? -6.570 4.333 3.225 1.00 91.25 174 LEU A O 1
ATOM 1452 N N . LYS A 1 175 ? -7.770 6.204 2.836 1.00 88.62 175 LYS A N 1
ATOM 1453 C CA . LYS A 1 175 ? -6.645 7.000 2.357 1.00 88.62 175 LYS A CA 1
ATOM 1454 C C . LYS A 1 175 ? -5.776 7.411 3.537 1.00 88.62 175 LYS A C 1
ATOM 1456 O O . LYS A 1 175 ? -6.318 7.821 4.559 1.00 88.62 175 LYS A O 1
ATOM 1461 N N . ILE A 1 176 ? -4.460 7.309 3.406 1.00 87.31 176 ILE A N 1
ATOM 1462 C CA . ILE A 1 176 ? -3.515 7.658 4.465 1.00 87.31 176 ILE A CA 1
ATOM 1463 C C . ILE A 1 176 ? -2.805 8.979 4.151 1.00 87.31 176 ILE A C 1
ATOM 1465 O O . ILE A 1 176 ? -2.428 9.243 3.017 1.00 87.31 176 ILE A O 1
ATOM 1469 N N . TYR A 1 177 ? -2.631 9.823 5.165 1.00 85.00 177 TYR A N 1
ATOM 1470 C CA . TYR A 1 177 ? -1.928 11.101 5.069 1.00 85.00 177 TYR A CA 1
ATOM 1471 C C . TYR A 1 177 ? -0.946 11.240 6.225 1.00 85.00 177 TYR A C 1
ATOM 1473 O O . TYR A 1 177 ? -1.278 10.892 7.361 1.00 85.00 177 TYR A O 1
ATOM 1481 N N . ARG A 1 178 ? 0.243 11.798 5.979 1.00 79.44 178 ARG A N 1
ATOM 1482 C CA . ARG A 1 178 ? 1.130 12.205 7.077 1.00 79.44 178 ARG A CA 1
ATOM 1483 C C . ARG A 1 178 ? 0.487 13.330 7.870 1.00 79.44 178 ARG A C 1
ATOM 1485 O O . ARG A 1 178 ? -0.004 14.301 7.296 1.00 79.44 178 ARG A O 1
ATOM 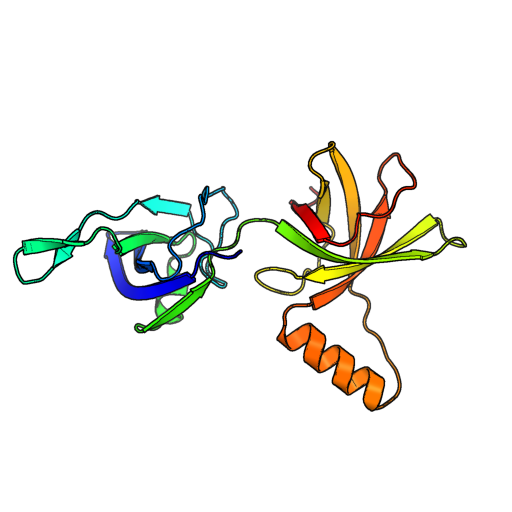1492 N N . LYS A 1 179 ? 0.514 13.200 9.192 1.00 74.62 179 LYS A N 1
ATOM 1493 C CA . LYS A 1 179 ? 0.103 14.277 10.082 1.00 74.62 179 LYS A CA 1
ATOM 1494 C C . LYS A 1 179 ? 1.214 15.334 10.107 1.00 74.62 179 LYS A C 1
ATOM 1496 O O . LYS A 1 179 ? 2.345 15.001 10.450 1.00 74.62 179 LYS A O 1
ATOM 1501 N N . GLN A 1 180 ? 0.895 16.549 9.656 1.00 59.88 180 GLN A N 1
ATOM 1502 C CA . GLN A 1 180 ? 1.801 17.706 9.695 1.00 59.88 180 GLN A CA 1
ATOM 1503 C C . GLN A 1 180 ? 2.024 18.196 11.126 1.00 59.88 180 GLN A C 1
ATOM 1505 O O . GLN A 1 180 ? 1.076 18.082 11.941 1.00 59.88 180 GLN A O 1
#

Radius of gyration: 19.03 Å; Cα contacts (8 Å, |Δi|>4): 399; chains: 1; bounding box: 38×37×63 Å

Foldseek 3Di:
DWWKWAFADWDDDDPKIKTKTFTDDDDDDDDDDQQKDFQPFGFRDKDQQADADPVRHGDRRIIITITPDPVCRVVDDHGDMTTIDGQKWWFQDKDDPPVPLKIKTWTQDPSADDAAWKWWAFPVRWIKIFHHWDDDDDDPVVVVVQVVCRVRRTTMTIIHTDPDSDIDDHRTMIGIGDDD

Secondary structure (DSSP, 8-state):
--EEEEEEEEEEETTEEEEEEEE---S------TT-EETTEEEEEEEPS-EE-TTS-EETTEEEEEES-GGGGGT--TT-EEEEE-SEEEEEEEEEETTTTEEEEEEEESSS---S-EEEE-TT--EEEEEEE-PPP--HHHHHHHHHHHHTTEEEEEEEEESS-PPPPTT-EEEEEE--

Solvent-accessible surface area (backbone atoms only — not comparable to full-atom values): 10093 Å² total; per-residue (Å²): 139,70,44,35,29,30,28,67,46,76,48,76,59,96,88,43,33,36,41,32,21,38,58,70,51,93,89,67,96,81,78,79,45,88,61,15,20,55,38,82,44,50,27,62,47,70,46,76,44,75,47,59,51,99,86,66,48,79,31,75,43,38,28,39,35,31,43,68,56,62,79,53,60,82,75,62,52,70,69,42,75,29,43,50,45,49,50,43,32,40,26,71,39,61,46,78,40,83,93,68,79,35,29,42,33,32,30,35,32,64,76,40,90,70,90,66,53,29,38,32,31,43,93,83,70,51,38,28,38,38,61,42,67,56,85,84,84,72,55,73,67,51,49,54,51,52,53,51,37,46,77,69,28,35,46,44,30,37,30,32,52,58,96,57,88,69,73,70,54,68,73,38,63,25,40,54,41,81,63,129

Sequence (180 aa):
MIAKFQVEFVHTTKKEVHVFCKYLTTDINYHISENSYLGEFPVRWLHPPRATDKDGNLRYDLCMFALKNVDDKEKIKVNNIHELWDDYVDVIASFNLVSLGKMIAFLKCYPGKYEEEYILEDSSKKQWTLKKYLFVTGSVETYEKTKKEESENIFQYLIQPVGHEEKPEIGARLKIYRKQ

pLDDT: mean 86.42, std 9.39, range [50.06, 96.56]

Nearest PDB structures (foldseek):
  4g6i-assembly1_B  TM=3.226E-01  e=2.547E-02  Brucella abortus
  4pgo-assembly1_A  TM=5.506E-01  e=5.521E-01  Pyrococcus furiosus DSM 3638
  7pua-assembly1_IA  TM=5.941E-01  e=6.778E-01  Trypanosoma brucei brucei
  3mca-assembly1_A  TM=3.214E-01  e=6.746E-02  Schizosaccharomyces pombe
  4ylb-assembly1_C  TM=2.717E-01  e=2.706E+00  Saccharolobus solfataricus 98/2

Organism: NCBI:txid2569763

Mean predicted aligned error: 9.37 Å